Protein AF-A0A9Q0AVL8-F1 (afdb_monomer)

Sequence (317 aa):
MSNMIPDMAYQAVVPYCIWHPDVATEETYRKLYYRYPEMRYHIGRACAVAGYGELYNELDLLPDVSIAEEARDNGKLDIFEHIMSQAVRYAVMNDYQRSVDLQNPRPGAYLNGDTAVRFSLELHRPLTFIGAPPPERNPNLEKWPSHYFNIQEDSNISGCPSPGPCFLKLQGEYIALLHTPLPEDLSPINKDILILTAAWDGNIERYFRLRRPIAAPNGITAVVRGAYHHTPFARWLESCVDELFPRQYENRLIRQAYHAQFIMNDDLSRIDSEIDGEMLPELFWWPHCPHSDTLRELAWRRPDLKHQVILACIAGD

Organism: NCBI:txid1671311

Solvent-accessible surface area (backbone atoms only — not comparable to full-atom values): 18264 Å² total; per-residue (Å²): 97,89,65,72,84,78,89,62,94,45,77,93,65,58,74,68,54,75,34,70,99,38,57,55,51,72,69,45,49,52,54,44,35,76,76,40,60,87,45,39,65,50,48,38,38,35,20,22,59,73,58,40,58,70,62,40,63,72,59,71,67,76,37,32,38,53,38,29,54,27,3,54,75,56,67,23,54,70,57,19,50,58,34,70,70,44,96,63,21,23,47,31,67,36,41,74,76,62,45,71,44,86,86,75,51,42,69,77,43,55,41,68,63,70,54,80,31,71,79,63,66,73,51,18,39,61,64,76,64,92,82,62,74,80,65,76,85,52,79,67,75,77,58,59,77,72,63,78,50,52,53,82,74,63,76,53,69,26,96,63,56,41,82,55,88,69,75,66,70,72,52,79,90,54,55,61,58,76,83,43,84,75,61,76,60,46,68,99,51,73,53,62,62,57,27,35,51,19,24,40,71,25,36,57,71,57,22,67,73,56,54,61,88,61,75,52,90,68,28,62,61,20,37,28,48,4,17,37,73,26,67,71,30,17,57,52,42,72,76,42,39,65,79,66,35,72,50,67,71,63,30,34,54,42,42,13,21,26,48,16,36,32,42,32,68,59,43,58,92,85,62,59,81,82,60,59,71,83,40,50,48,82,65,46,45,61,92,46,52,40,50,73,66,46,45,54,50,44,39,66,61,36,62,88,45,40,67,48,42,52,52,34,54,66,74,63,109

Foldseek 3Di:
DPLDDDDDPDPVSDALAAQPPHAHDLVSLVVVCVVCVVCLVNSLLNCLQVVVLVSNVVNPDALALQSLLQNVVNVSVVSNVVSVVDPKYWHQAQQLVSGGNPPCTHIPAAAQLRYCHNVNLVQADEPPDPPDDPPPPPVCSVPPPQPSGPSVVPSRHDPDHDPHPPPQPFDPVCPVVLPDPADRHDDNDDCLVQLLSCLQCLPCVSNVRRPGLDADVCNLVSNLNSLQPPLVSLVVCVVCVCVSPVDPVSSLSSLQSNQLNCLQVLHCVPPAPVDDPSSHHLENCPPHAHDPVSLVVNCVRCVVCVVSSVVSVVSND

pLDDT: mean 87.35, std 16.42, range [35.47, 98.56]

Secondary structure (DSSP, 8-state):
---------SGGG--S--SSSSPPPHHHHHHHHHH-GGGHHHHHHHHHHHT-HHHHHHT----BHHHHHHHHHTT-HHHHHHHHTSSS-EE-EETTTTEE-SSS-EES----S-S--HHHHS--EE---TTSPPPTT-TTTTTS---S--TTSSTTEESSPPP-----PPPGGGGGGGTSPPPSS--S---HHHHHHHHHTT-HHHHHHH--SSPP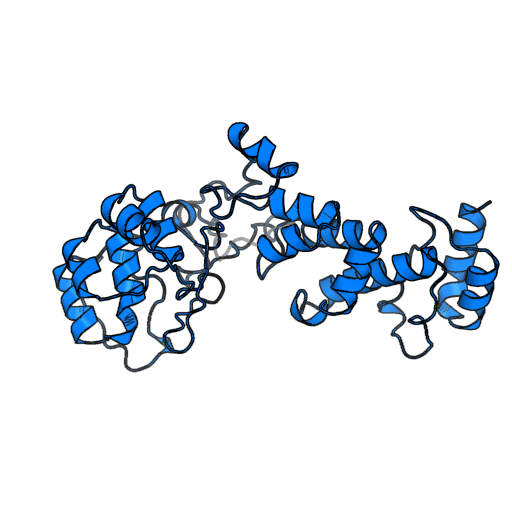TTHHHHHHHHHHH-HHHHHHHHHHHHHH--SHHHHHHHHHHHHHHHHHTT--TT--SSS-GGGS-S--SSSSPPPHHHHHHHHHH-GGGHHHHHHHHHHH-

Structure (mmCIF, N/CA/C/O backbone):
data_AF-A0A9Q0AVL8-F1
#
_entry.id   AF-A0A9Q0AVL8-F1
#
loop_
_atom_site.group_PDB
_atom_site.id
_atom_site.type_symbol
_atom_site.label_atom_id
_atom_site.label_alt_id
_atom_site.label_comp_id
_atom_site.label_asym_id
_atom_site.label_entity_id
_atom_site.label_seq_id
_atom_site.pdbx_PDB_ins_code
_atom_site.Cartn_x
_atom_site.Cartn_y
_atom_site.Cartn_z
_atom_site.occupancy
_atom_site.B_iso_or_equiv
_atom_site.auth_seq_id
_atom_site.auth_comp_id
_atom_site.auth_asym_id
_atom_site.auth_atom_id
_atom_site.pdbx_PDB_model_num
ATOM 1 N N . MET A 1 1 ? -3.640 11.114 29.959 1.00 80.38 1 MET A N 1
ATOM 2 C CA . MET A 1 1 ? -4.774 11.772 29.251 1.00 80.38 1 MET A CA 1
ATOM 3 C C . MET A 1 1 ? -5.655 12.562 30.233 1.00 80.38 1 MET A C 1
ATOM 5 O O . MET A 1 1 ? -5.744 12.159 31.385 1.00 80.38 1 MET A O 1
ATOM 9 N N . SER A 1 2 ? -6.270 13.691 29.836 1.00 85.81 2 SER A N 1
ATOM 10 C CA . SER A 1 2 ? -6.978 14.624 30.752 1.00 85.81 2 SER A CA 1
ATOM 11 C C . SER A 1 2 ? -8.449 14.287 31.047 1.00 85.81 2 SER A C 1
ATOM 13 O O . SER A 1 2 ? -9.060 14.948 31.882 1.00 85.81 2 SER A O 1
ATOM 15 N N . ASN A 1 3 ? -9.027 13.285 30.374 1.00 92.88 3 ASN A N 1
ATOM 16 C CA . ASN A 1 3 ? -10.442 12.889 30.477 1.00 92.88 3 ASN A CA 1
ATOM 17 C C . ASN A 1 3 ? -11.467 13.993 30.136 1.00 92.88 3 ASN A C 1
ATOM 19 O O . ASN A 1 3 ? -12.648 13.861 30.461 1.00 92.88 3 ASN A O 1
ATOM 23 N N . MET A 1 4 ? -11.033 15.052 29.447 1.00 90.88 4 MET A N 1
ATOM 24 C CA . MET A 1 4 ? -11.878 16.155 28.986 1.00 90.88 4 MET A CA 1
ATOM 25 C C . MET A 1 4 ? -12.196 16.002 27.497 1.00 90.88 4 MET A C 1
ATOM 27 O O . MET A 1 4 ? -11.288 15.791 26.697 1.00 90.88 4 MET A O 1
ATOM 31 N N . ILE A 1 5 ? -13.471 16.148 27.125 1.00 91.81 5 ILE A N 1
ATOM 32 C CA . ILE A 1 5 ? -13.922 16.082 25.727 1.00 91.81 5 ILE A CA 1
ATOM 33 C C . ILE A 1 5 ? -14.027 17.511 25.172 1.00 91.81 5 ILE A C 1
ATOM 35 O O . ILE A 1 5 ? -14.900 18.261 25.630 1.00 91.81 5 ILE A O 1
ATOM 39 N N . PRO A 1 6 ? -13.169 17.910 24.214 1.00 91.44 6 PRO A N 1
ATOM 40 C CA . PRO A 1 6 ? -13.255 19.222 23.585 1.00 91.44 6 PRO A CA 1
ATOM 41 C C . PRO A 1 6 ? -14.475 19.333 22.660 1.00 91.44 6 PRO A C 1
ATOM 43 O O . PRO A 1 6 ? -15.132 18.347 22.308 1.00 91.44 6 PRO A O 1
ATOM 46 N N . ASP A 1 7 ? -14.790 20.563 22.264 1.00 91.19 7 ASP A N 1
ATOM 47 C CA . ASP A 1 7 ? -15.760 20.805 21.201 1.00 91.19 7 ASP A CA 1
ATOM 48 C C . ASP A 1 7 ? -15.097 20.622 19.828 1.00 91.19 7 ASP A C 1
ATOM 50 O O . ASP A 1 7 ? -14.080 21.254 19.544 1.00 91.19 7 ASP A O 1
ATOM 54 N N . MET A 1 8 ? -15.652 19.738 18.999 1.00 91.56 8 MET A N 1
ATOM 55 C CA . MET A 1 8 ? -15.113 19.341 17.696 1.00 91.56 8 MET A CA 1
ATOM 56 C C . MET A 1 8 ? -16.129 19.681 16.606 1.00 91.56 8 MET A C 1
ATOM 58 O O . MET A 1 8 ? -16.715 18.812 15.972 1.00 91.56 8 MET A O 1
ATOM 62 N N . ALA A 1 9 ? -16.362 20.980 16.412 1.00 82.62 9 ALA A N 1
ATOM 63 C CA . ALA A 1 9 ? -17.386 21.483 15.494 1.00 82.62 9 ALA A CA 1
ATOM 64 C C . ALA A 1 9 ? -17.113 21.171 14.007 1.00 82.62 9 ALA A C 1
ATOM 66 O O . ALA A 1 9 ? -18.020 21.273 13.182 1.00 82.62 9 ALA A O 1
ATOM 67 N N . TYR A 1 10 ? -15.875 20.813 13.651 1.00 85.12 10 TYR A N 1
ATOM 68 C CA . TYR A 1 10 ? -15.453 20.562 12.274 1.00 85.12 10 TYR A CA 1
ATOM 69 C C . TYR A 1 10 ? -14.663 19.260 12.174 1.00 85.12 10 TYR A C 1
ATOM 71 O O . TYR A 1 10 ? -13.864 18.941 13.048 1.00 85.12 10 TYR A O 1
ATOM 79 N N . GLN A 1 11 ? -14.789 18.558 11.048 1.00 80.31 11 GLN A N 1
ATOM 80 C CA . GLN A 1 11 ? -14.049 17.315 10.809 1.00 80.31 11 GLN A CA 1
ATOM 81 C C . GLN A 1 11 ? -12.523 17.507 10.879 1.00 80.31 11 GLN A C 1
ATOM 83 O O . GLN A 1 11 ? -11.811 16.620 11.329 1.00 80.31 11 GLN A O 1
ATOM 88 N N . ALA A 1 12 ? -12.020 18.686 10.496 1.00 81.38 12 ALA A N 1
ATOM 89 C CA . ALA A 1 12 ? -10.592 19.006 10.528 1.00 81.38 12 ALA A CA 1
ATOM 90 C C . ALA A 1 12 ? -9.982 19.061 11.943 1.00 81.38 12 ALA A C 1
ATOM 92 O O . ALA A 1 12 ? -8.762 19.085 12.063 1.00 81.38 12 ALA A O 1
ATOM 93 N N . VAL A 1 13 ? -10.807 19.121 12.996 1.00 85.38 13 VAL A N 1
ATOM 94 C CA . VAL A 1 13 ? -10.342 19.113 14.394 1.00 85.38 13 VAL A CA 1
ATOM 95 C C . VAL A 1 13 ? -10.591 17.777 15.096 1.00 85.38 13 VAL A C 1
ATOM 97 O O . VAL A 1 13 ? -10.327 17.674 16.291 1.00 85.38 13 VAL A O 1
ATOM 100 N N . VAL A 1 14 ? -11.104 16.768 14.381 1.00 89.94 14 VAL A N 1
ATOM 101 C CA . VAL A 1 14 ? -11.310 15.420 14.919 1.00 89.94 14 VAL A CA 1
ATOM 102 C C . VAL A 1 14 ? -9.985 14.655 14.837 1.00 89.94 14 VAL A C 1
ATOM 104 O O . VAL A 1 14 ? -9.527 14.379 13.728 1.00 89.94 14 VAL A O 1
ATOM 107 N N . PRO A 1 15 ? -9.359 14.314 15.977 1.00 92.56 15 PRO A N 1
ATOM 108 C CA . PRO A 1 15 ? -8.089 13.599 15.982 1.00 92.56 15 PRO A CA 1
ATOM 109 C C . PRO A 1 15 ? -8.263 12.143 15.548 1.00 92.56 15 PRO A C 1
ATOM 111 O O . PRO A 1 15 ? -9.206 11.465 15.969 1.00 92.56 15 PRO A O 1
ATOM 114 N N . TYR A 1 16 ? -7.308 11.635 14.769 1.00 94.62 16 TYR A N 1
ATOM 115 C CA . TYR A 1 16 ? -7.320 10.236 14.331 1.00 94.62 16 TYR A CA 1
ATOM 116 C C . TYR A 1 16 ? -6.784 9.276 15.408 1.00 94.62 16 TYR A C 1
ATOM 118 O O . TYR A 1 16 ? -7.310 8.179 15.603 1.00 94.62 16 TYR A O 1
ATOM 126 N N . CYS A 1 17 ? -5.752 9.678 16.156 1.00 94.38 17 CYS A N 1
ATOM 127 C CA . CYS A 1 17 ? -5.231 8.903 17.284 1.00 94.38 17 CYS A CA 1
ATOM 128 C C . CYS A 1 17 ? -5.635 9.547 18.615 1.00 94.38 17 CYS A C 1
ATOM 130 O O . CYS A 1 17 ? -5.179 10.637 18.949 1.00 94.38 17 CYS A O 1
ATOM 132 N N . ILE A 1 18 ? -6.485 8.860 19.388 1.00 94.94 18 ILE A N 1
ATOM 133 C CA . ILE A 1 18 ? -7.063 9.387 20.642 1.00 94.94 18 ILE A CA 1
ATOM 134 C C . ILE A 1 18 ? -6.613 8.648 21.905 1.00 94.94 18 ILE A C 1
ATOM 136 O O . ILE A 1 18 ? -7.122 8.924 22.985 1.00 94.94 18 ILE A O 1
ATOM 140 N N . TRP A 1 19 ? -5.708 7.681 21.772 1.00 94.12 19 TRP A N 1
ATOM 141 C CA . TRP A 1 19 ? -5.328 6.750 22.842 1.00 94.12 19 TRP A CA 1
ATOM 142 C C . TRP A 1 19 ? -3.832 6.772 23.179 1.00 94.12 19 TRP A C 1
ATOM 144 O O . TRP 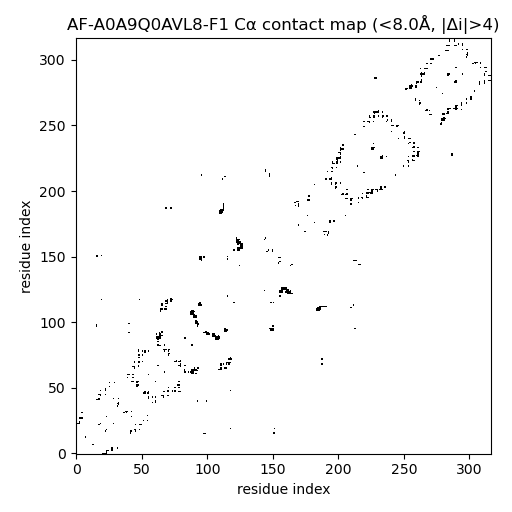A 1 19 ? -3.403 6.085 24.106 1.00 94.12 19 TRP A O 1
ATOM 154 N N . HIS A 1 20 ? -3.041 7.549 22.438 1.00 90.81 20 HIS A N 1
ATOM 155 C CA . HIS A 1 20 ? -1.606 7.732 22.645 1.00 90.81 20 HIS A CA 1
ATOM 156 C C . HIS A 1 20 ? -1.324 9.161 23.153 1.00 90.81 20 HIS A C 1
ATOM 158 O O . HIS A 1 20 ? -1.977 10.098 22.686 1.00 90.81 20 HIS A O 1
ATOM 164 N N . PRO A 1 21 ? -0.369 9.383 24.082 1.00 88.94 21 PRO A N 1
ATOM 165 C CA . PRO A 1 21 ? 0.508 8.396 24.735 1.00 88.94 21 PRO A CA 1
ATOM 166 C C . PRO A 1 21 ? -0.179 7.556 25.823 1.00 88.94 21 PRO A C 1
ATOM 168 O O . PRO A 1 21 ? 0.294 6.469 26.153 1.00 88.94 21 PRO A O 1
ATOM 171 N N . ASP A 1 22 ? -1.318 8.026 26.333 1.00 90.31 22 ASP A N 1
ATOM 172 C CA . ASP A 1 22 ? -2.112 7.351 27.358 1.00 90.31 22 ASP A CA 1
ATOM 173 C C . ASP A 1 22 ? -3.582 7.291 26.952 1.00 90.31 22 ASP A C 1
ATOM 175 O O . ASP A 1 22 ? -4.098 8.216 26.323 1.00 90.31 22 ASP A O 1
ATOM 179 N N . VAL A 1 23 ? -4.281 6.264 27.430 1.00 95.31 23 VAL A N 1
ATOM 180 C CA . VAL A 1 23 ? -5.725 6.094 27.240 1.00 95.31 23 VAL A CA 1
ATOM 181 C C . VAL A 1 23 ? -6.535 6.970 28.207 1.00 95.31 23 VAL A C 1
ATOM 183 O O . VAL A 1 23 ? -6.128 7.203 29.349 1.00 95.31 23 VAL A O 1
ATOM 186 N N . ALA A 1 24 ? -7.696 7.459 27.762 1.00 96.75 24 ALA A N 1
ATOM 187 C CA . ALA A 1 24 ? -8.722 8.018 28.645 1.00 96.75 24 ALA A CA 1
ATOM 188 C C . ALA A 1 24 ? -9.458 6.911 29.415 1.00 96.75 24 ALA A C 1
ATOM 190 O O . ALA A 1 24 ? -9.333 5.730 29.096 1.00 96.75 24 ALA A O 1
ATOM 191 N N . THR A 1 25 ? -10.253 7.294 30.417 1.00 97.44 25 THR A N 1
ATOM 192 C CA . THR A 1 25 ? -11.127 6.348 31.119 1.00 97.44 25 THR A CA 1
ATOM 193 C C . THR A 1 25 ? -12.250 5.846 30.214 1.00 97.44 25 THR A C 1
ATOM 195 O O . THR A 1 25 ? -12.725 6.547 29.318 1.00 97.44 25 THR A O 1
ATOM 198 N N . GLU A 1 26 ? -12.732 4.642 30.508 1.00 97.38 26 GLU A N 1
ATOM 199 C CA . GLU A 1 26 ? -13.854 4.018 29.803 1.00 97.38 26 GLU A CA 1
ATOM 200 C C . GLU A 1 26 ? -15.112 4.908 29.794 1.00 97.38 26 GLU A C 1
ATOM 202 O O . GLU A 1 26 ? -15.756 5.087 28.763 1.00 97.38 26 GLU A O 1
ATOM 207 N N . GLU A 1 27 ? -15.415 5.566 30.916 1.00 97.69 27 GLU A N 1
ATOM 208 C CA . GLU A 1 27 ? -16.531 6.515 31.028 1.00 97.69 27 GLU A CA 1
ATOM 209 C C . GLU A 1 27 ? -16.355 7.751 30.130 1.00 97.69 27 GLU A C 1
ATOM 211 O O . GLU A 1 27 ? -17.321 8.261 29.559 1.00 97.69 27 GLU A O 1
ATOM 216 N N . THR A 1 28 ? -15.124 8.248 29.973 1.00 98.06 28 THR A N 1
ATOM 217 C CA . THR A 1 28 ? -14.849 9.347 29.041 1.00 98.06 28 THR A CA 1
ATOM 218 C C . THR A 1 28 ? -15.099 8.908 27.604 1.00 98.06 28 THR A C 1
ATOM 220 O O . THR A 1 28 ? -15.698 9.665 26.842 1.00 98.06 28 THR A O 1
ATOM 223 N N . TYR A 1 29 ? -14.716 7.689 27.234 1.00 98.12 29 TYR A N 1
ATOM 224 C CA . TYR A 1 29 ? -15.003 7.169 25.903 1.00 98.12 29 TYR A CA 1
ATOM 225 C C . TYR A 1 29 ? -16.498 6.922 25.662 1.00 98.12 29 TYR A C 1
ATOM 227 O O . TYR A 1 29 ? -16.979 7.252 24.579 1.00 98.12 29 TYR A O 1
ATOM 235 N N . ARG A 1 30 ? -17.265 6.464 26.664 1.00 97.88 30 ARG A N 1
ATOM 236 C CA . ARG A 1 30 ? -18.739 6.411 26.573 1.00 97.88 30 ARG A CA 1
ATOM 237 C C . ARG A 1 30 ? -19.331 7.790 26.300 1.00 97.88 30 ARG A C 1
ATOM 239 O O . ARG A 1 30 ? -20.106 7.962 25.364 1.00 97.88 30 ARG A O 1
ATOM 246 N N . LYS A 1 31 ? -18.924 8.808 27.066 1.00 97.56 31 LYS A N 1
ATOM 247 C CA . LYS A 1 31 ? -19.359 10.200 26.840 1.00 97.56 31 LYS A CA 1
ATOM 248 C C . LYS A 1 31 ? -18.960 10.719 25.460 1.00 97.56 31 LYS A C 1
ATOM 250 O O . LYS A 1 31 ? -19.728 11.464 24.853 1.00 97.56 31 LYS A O 1
ATOM 255 N N . LEU A 1 32 ? -17.781 10.332 24.972 1.00 97.12 32 LEU A N 1
ATOM 256 C CA . LEU A 1 32 ? -17.316 10.693 23.637 1.00 97.12 32 LEU A CA 1
ATOM 257 C C . LEU A 1 32 ? -18.209 10.067 22.566 1.00 97.12 32 LEU A C 1
ATOM 259 O O . LEU A 1 32 ? -18.649 10.786 21.677 1.00 97.12 32 LEU A O 1
ATOM 263 N N . TYR A 1 33 ? -18.548 8.783 22.703 1.00 96.88 33 TYR A N 1
ATOM 264 C CA . TYR A 1 33 ? -19.465 8.092 21.797 1.00 96.88 33 TYR A CA 1
ATOM 265 C C . TYR A 1 33 ? -20.848 8.752 21.756 1.00 96.88 33 TYR A C 1
ATOM 267 O O . TYR A 1 33 ? -21.384 8.982 20.678 1.00 96.88 33 TYR A O 1
ATOM 275 N N . TYR A 1 34 ? -21.403 9.134 22.912 1.00 96.00 34 TYR A N 1
ATOM 276 C CA . TYR A 1 34 ? -22.697 9.823 22.965 1.00 96.00 34 TYR A CA 1
ATOM 277 C C . TYR A 1 34 ? -22.690 11.186 22.265 1.00 96.00 34 TYR A C 1
ATOM 279 O O . TYR A 1 34 ? -23.703 11.578 21.688 1.00 96.00 34 TYR A O 1
ATOM 287 N N . ARG A 1 35 ? -21.579 11.929 22.341 1.00 95.69 35 ARG A N 1
ATOM 288 C CA . ARG A 1 35 ? -21.470 13.265 21.737 1.00 95.69 35 ARG A CA 1
ATOM 289 C C . ARG A 1 35 ? -21.092 13.216 20.255 1.00 95.69 35 ARG A C 1
ATOM 291 O O . ARG A 1 35 ? -21.581 14.050 19.501 1.00 95.69 35 ARG A O 1
ATOM 298 N N . TYR A 1 36 ? -20.249 12.261 19.870 1.00 95.88 36 TYR A N 1
ATOM 299 C CA . TYR A 1 36 ? -19.674 12.105 18.530 1.00 95.88 36 TYR A CA 1
ATOM 300 C C . TYR A 1 36 ? -19.713 10.624 18.096 1.00 95.88 36 TYR A C 1
ATOM 302 O O . TYR A 1 36 ? -18.679 9.942 18.105 1.00 95.88 36 TYR A O 1
ATOM 310 N N . PRO A 1 37 ? -20.896 10.077 17.748 1.00 95.12 37 PRO A N 1
ATOM 311 C CA . PRO A 1 37 ? -21.056 8.657 17.410 1.00 95.12 37 PRO A CA 1
ATOM 312 C C . PRO A 1 37 ? -20.186 8.190 16.233 1.00 95.12 37 PRO A C 1
ATOM 314 O O . PRO A 1 37 ? -19.786 7.027 16.161 1.00 95.12 37 PRO A O 1
ATOM 317 N N . GLU A 1 38 ? -19.846 9.094 15.316 1.00 94.06 38 GLU A N 1
ATOM 318 C CA . GLU A 1 38 ? -18.952 8.854 14.183 1.00 94.06 38 GLU A CA 1
ATOM 319 C C . GLU A 1 38 ? -17.530 8.451 14.606 1.00 94.06 38 GLU A C 1
ATOM 321 O O . GLU A 1 38 ? -16.829 7.763 13.862 1.00 94.06 38 GLU A O 1
ATOM 326 N N . MET A 1 39 ? -17.111 8.795 15.829 1.00 96.38 39 MET A N 1
ATOM 327 C CA . MET A 1 39 ? -15.796 8.437 16.364 1.00 96.38 39 MET A CA 1
ATOM 328 C C . MET A 1 39 ? -15.718 7.003 16.907 1.00 96.38 39 MET A C 1
ATOM 330 O O . MET A 1 39 ? -14.667 6.602 17.406 1.00 96.38 39 MET A O 1
ATOM 334 N N . ARG A 1 40 ? -16.778 6.194 16.789 1.00 97.50 40 ARG A N 1
ATOM 335 C CA . ARG A 1 40 ? -16.851 4.842 17.372 1.00 97.50 40 ARG A CA 1
ATOM 336 C C . ARG A 1 40 ? -15.680 3.912 17.036 1.00 97.50 40 ARG A C 1
ATOM 338 O O . ARG A 1 40 ? -15.263 3.160 17.905 1.00 97.50 40 ARG A O 1
ATOM 345 N N . TYR A 1 41 ? -15.078 4.000 15.846 1.00 98.31 41 TYR A N 1
ATOM 346 C CA . TYR A 1 41 ? -13.884 3.203 15.508 1.00 98.31 41 TYR A CA 1
ATOM 347 C C . TYR A 1 41 ? -12.607 3.711 16.191 1.00 98.31 41 TYR A C 1
ATOM 349 O O . TYR A 1 41 ? -11.781 2.911 16.622 1.00 98.31 41 TYR A O 1
ATOM 357 N N . HIS A 1 42 ? -12.472 5.027 16.372 1.00 97.81 42 HIS A N 1
ATOM 358 C CA . HIS A 1 42 ? -11.375 5.628 17.137 1.00 97.81 42 HIS A CA 1
ATOM 359 C C . HIS A 1 42 ? -11.440 5.163 18.597 1.00 97.81 42 HIS A C 1
ATOM 361 O O . HIS A 1 42 ? -10.431 4.772 19.185 1.00 97.81 42 HIS A O 1
ATOM 367 N N . ILE A 1 43 ? -12.656 5.140 19.155 1.00 98.38 43 ILE A N 1
ATOM 368 C CA . ILE A 1 43 ? -12.931 4.621 20.496 1.00 98.38 43 ILE A CA 1
ATOM 369 C C . ILE A 1 43 ? -12.695 3.109 20.553 1.00 98.38 43 ILE A C 1
ATOM 371 O O . ILE A 1 43 ? -12.049 2.635 21.482 1.00 98.38 43 ILE A O 1
ATOM 375 N N . GLY A 1 44 ? -13.150 2.349 19.556 1.00 98.44 44 GLY A N 1
ATOM 376 C CA . GLY A 1 44 ? -12.929 0.905 19.477 1.00 98.44 44 GLY A CA 1
ATOM 377 C C . GLY A 1 44 ? -11.446 0.544 19.478 1.00 98.44 44 GLY A C 1
ATOM 378 O O . GLY A 1 44 ? -11.021 -0.335 20.225 1.00 98.44 44 GLY A O 1
ATOM 379 N N . ARG A 1 45 ? -10.629 1.289 18.729 1.00 98.25 45 ARG A N 1
ATOM 380 C CA . ARG A 1 45 ? -9.173 1.132 18.756 1.00 98.25 45 ARG A CA 1
ATOM 381 C C . ARG A 1 45 ? -8.568 1.520 20.106 1.00 98.25 45 ARG A C 1
ATOM 383 O O . ARG A 1 45 ? -7.687 0.828 20.598 1.00 98.25 45 ARG A O 1
ATOM 390 N N . ALA A 1 46 ? -9.081 2.561 20.761 1.00 98.19 46 ALA A N 1
ATOM 391 C CA . ALA A 1 46 ? -8.681 2.879 22.130 1.00 98.19 46 ALA A CA 1
ATOM 392 C C . ALA A 1 46 ? -9.039 1.759 23.127 1.00 98.19 46 ALA A C 1
ATOM 394 O O . ALA A 1 46 ? -8.261 1.478 24.039 1.00 98.19 46 ALA A O 1
ATOM 395 N N . CYS A 1 47 ? -10.176 1.081 22.935 1.00 98.50 47 CYS A N 1
ATOM 396 C CA . CYS A 1 47 ? -10.565 -0.087 23.726 1.00 98.50 47 CYS A CA 1
ATOM 397 C C . CYS A 1 47 ? -9.602 -1.258 23.504 1.00 98.50 47 CYS A C 1
ATOM 399 O O . CYS A 1 47 ? -9.225 -1.904 24.478 1.00 98.50 47 CYS A O 1
ATOM 401 N N . ALA A 1 48 ? -9.142 -1.482 22.268 1.00 98.31 48 ALA A N 1
ATOM 402 C CA . ALA A 1 48 ? -8.119 -2.481 21.945 1.00 98.31 48 ALA A CA 1
ATOM 403 C C . ALA A 1 48 ? -6.767 -2.213 22.629 1.00 98.31 48 ALA A C 1
ATOM 405 O O . ALA A 1 48 ? -6.041 -3.151 22.942 1.00 98.31 48 ALA A O 1
ATOM 406 N N . VAL A 1 49 ? -6.447 -0.952 22.925 1.00 97.56 49 VAL A N 1
ATOM 407 C CA . VAL A 1 49 ? -5.256 -0.582 23.705 1.00 97.56 49 VAL A CA 1
ATOM 408 C C . VAL A 1 49 ? -5.502 -0.747 25.210 1.00 97.56 49 VAL A C 1
ATOM 410 O O . VAL A 1 49 ? -4.683 -1.322 25.931 1.00 97.56 49 VAL A O 1
ATOM 413 N N . ALA A 1 50 ? -6.636 -0.248 25.708 1.00 97.06 50 ALA A N 1
ATOM 414 C CA . ALA A 1 50 ? -6.948 -0.208 27.137 1.00 97.06 50 ALA A CA 1
ATOM 415 C C . ALA A 1 50 ? -7.416 -1.558 27.715 1.00 97.06 50 ALA A C 1
ATOM 417 O O . ALA A 1 50 ? -7.231 -1.815 28.905 1.00 97.06 50 ALA A O 1
ATOM 418 N N . GLY A 1 51 ? -7.989 -2.435 26.887 1.00 97.19 51 GLY A N 1
ATOM 419 C CA . GLY A 1 51 ? -8.700 -3.643 27.317 1.00 97.19 51 GLY A CA 1
ATOM 420 C C . GLY A 1 51 ? -10.134 -3.375 27.787 1.00 97.19 51 GLY A C 1
ATOM 421 O O . GLY A 1 51 ? -10.615 -4.056 28.687 1.00 97.19 51 GLY A O 1
ATOM 422 N N . TYR A 1 52 ? -10.812 -2.371 27.224 1.00 98.00 52 TYR A N 1
ATOM 423 C CA . TYR A 1 52 ? -12.207 -2.051 27.558 1.00 98.00 52 TYR A CA 1
ATOM 424 C C . TYR A 1 52 ? -13.185 -2.906 26.740 1.00 98.00 52 TYR A C 1
ATOM 426 O O . TYR A 1 52 ? -13.889 -2.398 25.871 1.00 98.00 52 TYR A O 1
ATOM 434 N N . GLY A 1 53 ? -13.196 -4.219 26.993 1.00 97.12 53 GLY A N 1
ATOM 435 C CA . GLY A 1 53 ? -13.989 -5.189 26.227 1.00 97.12 53 GLY A CA 1
ATOM 436 C C . GLY A 1 53 ? -15.505 -4.957 26.289 1.00 97.12 53 GLY A C 1
ATOM 437 O O . GLY A 1 53 ? -16.180 -5.080 25.270 1.00 97.12 53 GLY A O 1
ATOM 438 N N . GLU A 1 54 ? -16.050 -4.562 27.446 1.00 97.44 54 GLU A N 1
ATOM 439 C CA . GLU A 1 54 ? -17.484 -4.247 27.584 1.00 97.44 54 GLU A CA 1
ATOM 440 C C . GLU A 1 54 ? -17.881 -3.064 26.696 1.00 97.44 54 GLU A C 1
ATOM 442 O O . GLU A 1 54 ? -18.768 -3.197 25.854 1.00 97.44 54 GLU A O 1
ATOM 447 N N . LEU A 1 55 ? -17.151 -1.949 26.802 1.00 98.06 55 LEU A N 1
ATOM 448 C CA . LEU A 1 55 ? -17.352 -0.791 25.935 1.00 98.06 55 LEU A CA 1
ATOM 449 C C . LEU A 1 55 ? -17.153 -1.139 24.456 1.00 98.06 55 LEU A C 1
ATOM 451 O O . LEU A 1 55 ? -17.932 -0.693 23.622 1.00 98.06 55 LEU A O 1
ATOM 455 N N . TYR A 1 56 ? -16.143 -1.940 24.112 1.00 98.44 56 TYR A N 1
ATOM 456 C CA . TYR A 1 56 ? -15.927 -2.368 22.730 1.00 98.44 56 TYR A CA 1
ATOM 457 C C . TYR A 1 56 ? -17.174 -3.050 22.144 1.00 98.44 56 TYR A C 1
ATOM 459 O O . TYR A 1 56 ? -17.595 -2.713 21.038 1.00 98.44 56 TYR A O 1
ATOM 467 N N . ASN A 1 57 ? -17.802 -3.944 22.913 1.00 97.00 57 ASN A N 1
ATOM 468 C CA . ASN A 1 57 ? -19.028 -4.630 22.506 1.00 97.00 57 ASN A CA 1
ATOM 469 C C . ASN A 1 57 ? -20.231 -3.673 22.388 1.00 97.00 57 ASN A C 1
ATOM 471 O O . ASN A 1 57 ? -21.069 -3.858 21.510 1.00 97.00 57 ASN A O 1
ATOM 475 N N . GLU A 1 58 ? -20.316 -2.635 23.229 1.00 97.25 58 GLU A N 1
ATOM 476 C CA . GLU A 1 58 ? -21.378 -1.613 23.163 1.00 97.25 58 GLU A CA 1
ATOM 477 C C . GLU A 1 58 ? -21.338 -0.776 21.868 1.00 97.25 58 GLU A C 1
ATOM 479 O O . GLU A 1 58 ? -22.369 -0.251 21.444 1.00 97.25 58 GLU A O 1
ATOM 484 N N . LEU A 1 59 ? -20.167 -0.630 21.236 1.00 97.69 59 LEU A N 1
ATOM 485 C CA . LEU A 1 59 ? -19.981 0.223 20.051 1.00 97.69 59 LEU A CA 1
ATOM 486 C C . LEU A 1 59 ? -20.539 -0.380 18.752 1.00 97.69 59 LEU A C 1
ATOM 488 O O . LEU A 1 59 ? -20.643 0.349 17.759 1.00 97.69 59 LEU A O 1
ATOM 492 N N . ASP A 1 60 ? -20.865 -1.680 18.755 1.00 95.88 60 ASP A N 1
ATOM 493 C CA . ASP A 1 60 ? -21.416 -2.424 17.612 1.00 95.88 60 ASP A CA 1
ATOM 494 C C . ASP A 1 60 ? -20.635 -2.149 16.309 1.00 95.88 60 ASP A C 1
ATOM 496 O O . ASP A 1 60 ? -21.138 -1.608 15.315 1.00 95.88 60 ASP A O 1
ATOM 500 N N . LEU A 1 61 ? -19.326 -2.413 16.367 1.00 98.19 61 LEU A N 1
ATOM 501 C CA . LEU A 1 61 ? -18.406 -2.191 15.256 1.00 98.19 61 LEU A CA 1
ATOM 502 C C . LEU A 1 61 ? -18.401 -3.386 14.307 1.00 98.19 61 LEU A C 1
ATOM 504 O O . LEU A 1 61 ? -18.531 -4.537 14.721 1.00 98.19 61 LEU A O 1
ATOM 508 N N . LEU A 1 62 ? -18.140 -3.120 13.026 1.00 98.19 62 LEU A N 1
ATOM 509 C CA . LEU A 1 62 ? -17.708 -4.190 12.137 1.00 98.19 62 LEU A CA 1
ATOM 510 C C . LEU A 1 62 ? -16.334 -4.701 12.608 1.00 98.19 62 LEU A C 1
ATOM 512 O O . LEU A 1 62 ? -15.530 -3.903 13.101 1.00 98.19 62 LEU A O 1
ATOM 516 N N . PRO A 1 63 ? -16.039 -6.002 12.432 1.00 98.12 63 PRO A N 1
ATOM 517 C CA . PRO A 1 63 ? -14.768 -6.607 12.832 1.00 98.12 63 PRO A CA 1
ATOM 518 C C . PRO A 1 63 ? -13.600 -6.062 11.998 1.00 98.12 63 PRO A C 1
ATOM 520 O O . PRO A 1 63 ? -13.238 -6.615 10.958 1.00 98.12 63 PRO A O 1
ATOM 523 N N . ASP A 1 64 ? -13.043 -4.939 12.447 1.00 98.56 64 ASP A N 1
ATOM 524 C CA . ASP A 1 64 ? -11.990 -4.193 11.766 1.00 98.56 64 ASP A CA 1
ATOM 525 C C . ASP A 1 64 ? -10.597 -4.780 12.037 1.00 98.56 64 ASP A C 1
ATOM 527 O O . ASP A 1 64 ? -10.202 -5.011 13.185 1.00 98.56 64 ASP A O 1
ATOM 531 N N . VAL A 1 65 ? -9.833 -5.009 10.966 1.00 97.81 65 VAL A N 1
ATOM 532 C CA . VAL A 1 65 ? -8.506 -5.632 11.058 1.00 97.81 65 VAL A CA 1
ATOM 533 C C . VAL A 1 65 ? -7.470 -4.747 11.746 1.00 97.81 65 VAL A C 1
ATOM 535 O O . VAL A 1 65 ? -6.587 -5.287 12.405 1.00 97.81 65 VAL A O 1
ATOM 538 N N . SER A 1 66 ? -7.572 -3.418 11.665 1.00 97.31 66 SER A N 1
ATOM 539 C CA . SER A 1 66 ? -6.638 -2.523 12.355 1.00 97.31 66 SER A CA 1
ATOM 540 C C . SER A 1 66 ? -6.860 -2.533 13.862 1.00 97.31 66 SER A C 1
ATOM 542 O O . SER A 1 66 ? -5.894 -2.552 14.624 1.00 97.31 66 SER A O 1
ATOM 544 N N . ILE A 1 67 ? -8.113 -2.620 14.314 1.00 98.44 67 ILE A N 1
ATOM 545 C CA . ILE A 1 67 ? -8.417 -2.835 15.735 1.00 98.44 67 ILE A CA 1
ATOM 546 C C . ILE A 1 67 ? -7.880 -4.195 16.205 1.00 98.44 67 ILE A C 1
ATOM 548 O O . ILE A 1 67 ? -7.312 -4.276 17.293 1.00 98.44 67 ILE A O 1
ATOM 552 N N . ALA A 1 68 ? -7.994 -5.252 15.393 1.00 98.31 68 ALA A N 1
ATOM 553 C CA . ALA A 1 68 ? -7.408 -6.552 15.728 1.00 98.31 68 ALA A CA 1
ATOM 554 C C . ALA A 1 68 ? -5.875 -6.495 15.826 1.00 98.31 68 ALA A C 1
ATOM 556 O O . ALA A 1 68 ? -5.300 -7.028 16.777 1.00 98.31 68 ALA A O 1
ATOM 557 N N . GLU A 1 69 ? -5.196 -5.841 14.878 1.00 97.25 69 GLU A N 1
ATOM 558 C CA . GLU A 1 69 ? -3.740 -5.669 14.938 1.00 97.25 69 GLU A CA 1
ATOM 559 C C . GLU A 1 69 ? -3.314 -4.918 16.208 1.00 97.25 69 GLU A C 1
ATOM 561 O O . GLU A 1 69 ? -2.379 -5.360 16.876 1.00 97.25 69 GLU A O 1
ATOM 566 N N . GLU A 1 70 ? -4.037 -3.858 16.579 1.00 97.38 70 GLU A N 1
ATOM 567 C CA . GLU A 1 70 ? -3.809 -3.085 17.807 1.00 97.38 70 GLU A CA 1
ATOM 568 C C . GLU A 1 70 ? -4.052 -3.914 19.080 1.00 97.38 70 GLU A C 1
ATOM 570 O O . GLU A 1 70 ? -3.238 -3.900 20.004 1.00 97.38 70 GLU A O 1
ATOM 575 N N . ALA A 1 71 ? -5.149 -4.677 19.128 1.00 98.00 71 ALA A N 1
ATOM 576 C CA . ALA A 1 71 ? -5.496 -5.523 20.270 1.00 98.00 71 ALA A CA 1
ATOM 577 C C . ALA A 1 71 ? -4.425 -6.594 20.513 1.00 98.00 71 ALA A C 1
ATOM 579 O O . ALA A 1 71 ? -3.997 -6.813 21.648 1.00 98.00 71 ALA A O 1
ATOM 580 N N . ARG A 1 72 ? -3.941 -7.221 19.434 1.00 96.62 72 ARG A N 1
ATOM 581 C CA . ARG A 1 72 ? -2.846 -8.197 19.477 1.00 96.62 72 ARG A CA 1
ATOM 582 C C . ARG A 1 72 ? -1.550 -7.578 20.003 1.00 96.62 72 ARG A C 1
ATOM 584 O O . ARG A 1 72 ? -0.905 -8.199 20.842 1.00 96.62 72 ARG A O 1
ATOM 591 N N . ASP A 1 73 ? -1.191 -6.377 19.545 1.00 94.50 73 ASP A N 1
ATOM 592 C CA . ASP A 1 73 ? 0.013 -5.654 19.996 1.00 94.50 73 ASP A CA 1
ATOM 593 C C . ASP A 1 73 ? -0.023 -5.361 21.505 1.00 94.50 73 ASP A C 1
ATOM 595 O O . ASP A 1 73 ? 0.965 -5.544 22.211 1.00 94.50 73 ASP A O 1
ATOM 599 N N . ASN A 1 74 ? -1.199 -5.005 22.029 1.00 95.00 74 ASN A N 1
ATOM 600 C CA . ASN A 1 74 ? -1.399 -4.675 23.444 1.00 95.00 74 ASN A CA 1
ATOM 601 C C . ASN A 1 74 ? -1.773 -5.889 24.325 1.00 95.00 74 ASN A C 1
ATOM 603 O O . ASN A 1 74 ? -2.118 -5.722 25.501 1.00 95.00 74 ASN A O 1
ATOM 607 N N . GLY A 1 75 ? -1.740 -7.112 23.779 1.00 95.81 75 GLY A N 1
ATOM 608 C CA . GLY A 1 75 ? -2.076 -8.346 24.501 1.00 95.81 75 GLY A CA 1
ATOM 609 C C . GLY A 1 75 ? -3.545 -8.455 24.935 1.00 95.81 75 GLY A C 1
ATOM 610 O O . GLY A 1 75 ? -3.852 -9.179 25.883 1.00 95.81 75 GLY A O 1
ATOM 611 N N . LYS A 1 76 ? -4.459 -7.731 24.281 1.00 97.25 76 LYS A N 1
ATOM 612 C CA . LYS A 1 76 ? -5.909 -7.753 24.542 1.00 97.25 76 LYS A CA 1
ATOM 613 C C . LYS A 1 76 ? -6.576 -8.824 23.685 1.00 97.25 76 LYS A C 1
ATOM 615 O O . LYS A 1 76 ? -7.198 -8.553 22.658 1.00 97.25 76 LYS A O 1
ATOM 620 N N . LEU A 1 77 ? -6.334 -10.075 24.078 1.00 96.44 77 LEU A N 1
ATOM 621 C CA . LEU A 1 77 ? -6.703 -11.250 23.287 1.00 96.44 77 LEU A CA 1
ATOM 622 C C . LEU A 1 77 ? -8.215 -11.445 23.166 1.00 96.44 77 LEU A C 1
ATOM 624 O O . LEU A 1 77 ? -8.663 -11.971 22.161 1.00 96.44 77 LEU A O 1
ATOM 628 N N . ASP A 1 78 ? -8.996 -10.973 24.131 1.00 97.00 78 ASP A N 1
ATOM 629 C CA . ASP A 1 78 ? -10.458 -11.003 24.102 1.00 97.00 78 ASP A CA 1
ATOM 630 C C . ASP A 1 78 ? -11.030 -10.248 22.891 1.00 97.00 78 ASP A C 1
ATOM 632 O O . ASP A 1 78 ? -11.806 -10.811 22.117 1.00 97.00 78 ASP A O 1
ATOM 636 N N . ILE A 1 79 ? -10.594 -9.003 22.675 1.00 98.25 79 ILE A N 1
ATOM 637 C CA . ILE A 1 79 ? -11.010 -8.190 21.522 1.00 98.25 79 ILE A CA 1
ATOM 638 C C . ILE A 1 79 ? -10.435 -8.775 20.227 1.00 98.25 79 ILE A C 1
ATOM 640 O O . ILE A 1 79 ? -11.138 -8.875 19.219 1.00 98.25 79 ILE A O 1
ATOM 644 N N . PHE A 1 80 ? -9.169 -9.199 20.247 1.00 98.25 80 PHE A N 1
ATOM 645 C CA . PHE A 1 80 ? -8.526 -9.809 19.084 1.00 98.25 80 PHE A CA 1
ATOM 646 C C . PHE A 1 80 ? -9.263 -11.072 18.616 1.00 98.25 80 PHE A C 1
ATOM 648 O O . PHE A 1 80 ? -9.658 -11.158 17.456 1.00 98.25 80 PHE A O 1
ATOM 655 N N . GLU A 1 81 ? -9.489 -12.040 19.503 1.00 97.88 81 GLU A N 1
ATOM 656 C CA . GLU A 1 81 ? -10.169 -13.300 19.193 1.00 97.88 81 GLU A CA 1
ATOM 657 C C . GLU A 1 81 ? -11.626 -13.067 18.788 1.00 97.88 81 GLU A C 1
ATOM 659 O O . GLU A 1 81 ? -12.113 -13.710 17.854 1.00 97.88 81 GLU A O 1
ATOM 664 N N . HIS A 1 82 ? -12.307 -12.099 19.413 1.00 97.81 82 HIS A N 1
ATOM 665 C CA . HIS A 1 82 ? -13.654 -11.708 19.011 1.00 97.81 82 HIS A CA 1
ATOM 666 C C . HIS A 1 82 ? -13.705 -11.279 17.538 1.00 97.81 82 HIS A C 1
ATOM 668 O O . HIS A 1 82 ? -14.531 -11.801 16.786 1.00 97.81 82 HIS A O 1
ATOM 674 N N . ILE A 1 83 ? -12.794 -10.401 17.103 1.00 98.31 83 ILE A N 1
ATOM 675 C CA . ILE A 1 83 ? -12.705 -9.941 15.707 1.00 98.31 83 ILE A CA 1
ATOM 676 C C . ILE A 1 83 ? -12.282 -11.085 14.776 1.00 98.31 83 ILE A C 1
ATOM 678 O O . ILE A 1 83 ? -12.869 -11.277 13.711 1.00 98.31 83 ILE A O 1
ATOM 682 N N . MET A 1 84 ? -11.269 -11.859 15.169 1.00 97.88 84 MET A N 1
ATOM 683 C CA . MET A 1 84 ? -10.681 -12.913 14.336 1.00 97.88 84 MET A CA 1
ATOM 684 C C . MET A 1 84 ? -11.595 -14.129 14.153 1.00 97.88 84 MET A C 1
ATOM 686 O O . MET A 1 84 ? -11.458 -14.841 13.161 1.00 97.88 84 MET A O 1
ATOM 690 N N . SER A 1 85 ? -12.536 -14.360 15.071 1.00 97.38 85 SER A N 1
ATOM 691 C CA . SER A 1 85 ? -13.543 -15.423 14.956 1.00 97.38 85 SER A CA 1
ATOM 692 C C . SER A 1 85 ? -14.678 -15.101 13.976 1.00 97.38 85 SER A C 1
ATOM 694 O O . SER A 1 85 ? -15.450 -15.995 13.620 1.00 97.38 85 SER A O 1
ATOM 696 N N . GLN A 1 86 ? -14.789 -13.849 13.515 1.00 97.75 86 GLN A N 1
ATOM 697 C CA . GLN A 1 86 ? -15.830 -13.452 12.572 1.00 97.75 86 GLN A CA 1
ATOM 698 C C . GLN A 1 86 ? -15.562 -14.012 11.173 1.00 97.75 86 GLN A C 1
ATOM 700 O O . GLN A 1 86 ? -14.443 -13.975 10.664 1.00 97.75 86 GLN A O 1
ATOM 705 N N . ALA A 1 87 ? -16.627 -14.470 10.511 1.00 96.12 87 ALA A N 1
ATOM 706 C CA . ALA A 1 87 ? -16.541 -15.035 9.163 1.00 96.12 87 ALA A CA 1
ATOM 707 C C . ALA A 1 87 ? -16.083 -14.012 8.109 1.00 96.12 87 ALA A C 1
ATOM 709 O O . ALA A 1 87 ? -15.432 -14.374 7.132 1.00 96.12 87 ALA A O 1
ATOM 710 N N . VAL A 1 88 ? -16.431 -12.736 8.298 1.00 97.62 88 VAL A N 1
ATOM 711 C CA . VAL A 1 88 ? -16.035 -11.632 7.419 1.00 97.62 88 VAL A CA 1
ATOM 712 C C . VAL A 1 88 ? -15.436 -10.530 8.274 1.00 97.62 88 VAL A C 1
ATOM 714 O O . VAL A 1 88 ? -16.071 -10.083 9.224 1.00 97.62 88 VAL A O 1
ATOM 717 N N . ARG A 1 89 ? -14.235 -10.083 7.905 1.00 98.12 89 ARG A N 1
ATOM 718 C CA . ARG A 1 89 ? -13.503 -8.975 8.528 1.00 98.12 89 ARG A CA 1
ATOM 719 C C . ARG A 1 89 ? -13.391 -7.801 7.565 1.00 98.12 89 ARG A C 1
ATOM 721 O O . ARG 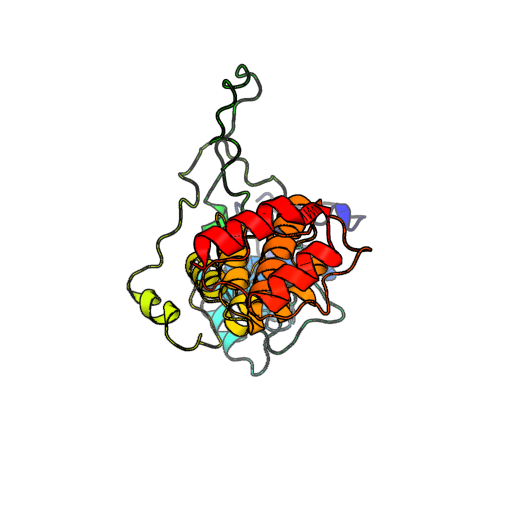A 1 89 ? -13.451 -7.991 6.346 1.00 98.12 89 ARG A O 1
ATOM 728 N N . TYR A 1 90 ? -13.245 -6.598 8.104 1.00 98.44 90 TYR A N 1
ATOM 729 C CA . TYR A 1 90 ? -13.326 -5.353 7.344 1.00 98.44 90 TYR A CA 1
ATOM 730 C C . TYR A 1 90 ? -12.062 -4.508 7.490 1.00 98.44 90 TYR A C 1
ATOM 732 O O . TYR A 1 90 ? -11.378 -4.560 8.508 1.00 98.44 90 TYR A O 1
ATOM 740 N N . ALA A 1 91 ? -11.764 -3.717 6.461 1.00 96.81 91 ALA A N 1
ATOM 741 C CA . ALA A 1 91 ? -10.826 -2.602 6.540 1.00 96.81 91 ALA A CA 1
ATOM 742 C C . ALA A 1 91 ? -11.638 -1.303 6.546 1.00 96.81 91 ALA A C 1
ATOM 744 O O . ALA A 1 91 ? -11.982 -0.777 5.486 1.00 96.81 91 ALA A O 1
ATOM 745 N N . VAL A 1 92 ? -12.009 -0.854 7.744 1.00 97.88 92 VAL A N 1
ATOM 746 C CA . VAL A 1 92 ? -12.761 0.382 7.992 1.00 97.88 92 VAL A CA 1
ATOM 747 C C . VAL A 1 92 ? -11.794 1.526 8.282 1.00 97.88 92 VAL A C 1
ATOM 749 O O . VAL A 1 92 ? -11.966 2.628 7.761 1.00 97.88 92 VAL A O 1
ATOM 752 N N . MET A 1 93 ? -10.770 1.266 9.097 1.00 97.31 93 MET A N 1
ATOM 753 C CA . MET A 1 93 ? -9.709 2.226 9.403 1.00 97.31 93 MET A CA 1
ATOM 754 C C . MET A 1 93 ? -8.578 2.164 8.363 1.00 97.31 93 MET A C 1
ATOM 756 O O . MET A 1 93 ? -8.242 1.098 7.848 1.00 97.31 93 MET A O 1
ATOM 760 N N . ASN A 1 94 ? -7.973 3.315 8.054 1.00 94.94 94 ASN A N 1
ATOM 761 C CA . ASN A 1 94 ? -6.804 3.414 7.179 1.00 94.94 94 ASN A CA 1
ATOM 762 C C . ASN A 1 94 ? -5.763 4.380 7.758 1.00 94.94 94 ASN A C 1
ATOM 764 O O . ASN A 1 94 ? -5.868 5.600 7.614 1.00 94.94 94 ASN A O 1
ATOM 768 N N . ASP A 1 95 ? -4.711 3.819 8.349 1.00 94.06 95 ASP A N 1
ATOM 769 C CA . ASP A 1 95 ? -3.654 4.576 9.030 1.00 94.06 95 ASP A CA 1
ATOM 770 C C . ASP A 1 95 ? -2.751 5.369 8.085 1.00 94.06 95 ASP A C 1
ATOM 772 O O . ASP A 1 95 ? -2.161 6.370 8.495 1.00 94.06 95 ASP A O 1
ATOM 776 N N . TYR A 1 96 ? -2.660 4.971 6.813 1.00 89.44 96 TYR A N 1
ATOM 777 C CA . TYR A 1 96 ? -1.915 5.741 5.816 1.00 89.44 96 TYR A CA 1
ATOM 778 C C . TYR A 1 96 ? -2.597 7.068 5.491 1.00 89.44 96 TYR A C 1
ATOM 780 O O . TYR A 1 96 ? -1.926 8.064 5.229 1.00 89.44 96 TYR A O 1
ATOM 788 N N . GLN A 1 97 ? -3.931 7.071 5.482 1.00 90.38 97 GLN A N 1
ATOM 789 C CA . GLN A 1 97 ? -4.745 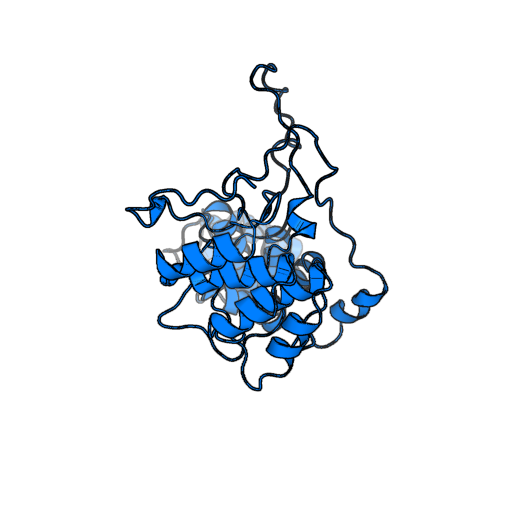8.231 5.113 1.00 90.38 97 GLN A CA 1
ATOM 790 C C . GLN A 1 97 ? -5.350 8.948 6.323 1.00 90.38 97 GLN A C 1
ATOM 792 O O . GLN A 1 97 ? -5.833 10.067 6.169 1.00 90.38 97 GLN A O 1
ATOM 797 N N . ARG A 1 98 ? -5.279 8.341 7.517 1.00 92.69 98 ARG A N 1
ATOM 798 C CA . ARG A 1 98 ? -5.950 8.801 8.743 1.00 92.69 98 ARG A CA 1
ATOM 799 C C . ARG A 1 98 ? -7.453 8.958 8.525 1.00 92.69 98 ARG A C 1
ATOM 801 O O . ARG A 1 98 ? -8.036 10.004 8.799 1.00 92.69 98 ARG A O 1
ATOM 808 N N . SER A 1 99 ? -8.069 7.921 7.967 1.00 93.81 99 SER A N 1
ATOM 809 C CA . SER A 1 99 ? -9.482 7.935 7.596 1.00 93.81 99 SER A CA 1
ATOM 810 C C . SER A 1 99 ? -10.232 6.728 8.146 1.00 93.81 99 SER A C 1
ATOM 812 O O . SER A 1 99 ? -9.657 5.657 8.331 1.00 93.81 99 SER A O 1
ATOM 814 N N . VAL A 1 100 ? -11.537 6.906 8.353 1.00 96.19 100 VAL A N 1
ATOM 815 C CA . VAL A 1 100 ? -12.487 5.849 8.717 1.00 96.19 100 VAL A CA 1
ATOM 816 C C . VAL A 1 100 ? -13.614 5.855 7.686 1.00 96.19 100 VAL A C 1
ATOM 818 O O . VAL A 1 100 ? -14.332 6.850 7.575 1.00 96.19 100 VAL A O 1
ATOM 821 N N . ASP A 1 101 ? -13.770 4.771 6.924 1.00 96.06 101 ASP A N 1
ATOM 822 C CA . ASP A 1 101 ? -14.828 4.648 5.912 1.00 96.06 101 ASP A CA 1
ATOM 823 C C . ASP A 1 101 ? -16.058 3.930 6.477 1.00 96.06 101 ASP A C 1
ATOM 825 O O . ASP A 1 101 ? -16.156 2.704 6.485 1.00 96.06 101 ASP A O 1
ATOM 829 N N . LEU A 1 102 ? -17.021 4.719 6.953 1.00 94.62 102 LEU A N 1
ATOM 830 C CA . LEU A 1 102 ? -18.284 4.208 7.489 1.00 94.62 102 LEU A CA 1
ATOM 831 C C . LEU A 1 102 ? -19.319 3.869 6.407 1.00 94.62 102 LEU A C 1
ATOM 833 O O . LEU A 1 102 ? -20.327 3.244 6.730 1.00 94.62 102 LEU A O 1
ATOM 837 N N . GLN A 1 103 ? -19.120 4.317 5.164 1.00 94.81 103 GLN A N 1
ATOM 838 C CA . GLN A 1 103 ? -20.124 4.196 4.104 1.00 94.81 103 GLN A CA 1
ATOM 839 C C . GLN A 1 103 ? -19.891 2.953 3.253 1.00 94.81 103 GLN A C 1
ATOM 841 O O . GLN A 1 103 ? -20.842 2.232 2.962 1.00 94.81 103 GLN A O 1
ATOM 846 N N . ASN A 1 104 ? -18.638 2.695 2.873 1.00 94.88 104 ASN A N 1
ATOM 847 C CA . ASN A 1 104 ? -18.271 1.583 1.999 1.00 94.88 104 ASN A CA 1
ATOM 848 C C . ASN A 1 104 ? -17.078 0.790 2.565 1.00 94.88 104 ASN A C 1
ATOM 850 O O . ASN A 1 104 ? -16.059 0.639 1.886 1.00 94.88 104 ASN A O 1
ATOM 854 N N . PRO A 1 105 ? -17.187 0.250 3.797 1.00 95.25 105 PRO A N 1
ATOM 855 C CA . PRO A 1 105 ? -16.097 -0.503 4.405 1.00 95.25 105 PRO A CA 1
ATOM 856 C C . PRO A 1 105 ? -15.758 -1.732 3.556 1.00 95.25 105 PRO A C 1
ATOM 858 O O . PRO A 1 105 ? -16.643 -2.491 3.155 1.00 95.25 105 PRO A O 1
ATOM 861 N N . ARG A 1 106 ? -14.468 -1.960 3.294 1.00 95.44 106 ARG A N 1
ATOM 862 C CA . ARG A 1 106 ? -14.020 -3.066 2.435 1.00 95.44 106 ARG A CA 1
ATOM 863 C C . ARG A 1 106 ? -14.112 -4.406 3.185 1.00 95.44 106 ARG A C 1
ATOM 865 O O . ARG A 1 106 ? -13.360 -4.571 4.149 1.00 95.44 106 ARG A O 1
ATOM 872 N N . PRO A 1 107 ? -14.957 -5.366 2.757 1.00 97.06 107 PRO A N 1
ATOM 873 C CA . PRO A 1 107 ? -15.026 -6.696 3.364 1.00 97.06 107 PRO A CA 1
ATOM 874 C C . PRO A 1 107 ? -13.867 -7.591 2.900 1.00 97.06 107 PRO A C 1
ATOM 876 O O . PRO A 1 107 ? -13.178 -7.281 1.927 1.00 97.06 107 PRO A O 1
ATOM 879 N N . GLY A 1 108 ? -13.679 -8.731 3.570 1.00 96.00 108 GLY A N 1
ATOM 880 C CA . GLY A 1 108 ? -12.646 -9.712 3.213 1.00 96.00 108 GLY A CA 1
ATOM 881 C C . GLY A 1 108 ? -11.228 -9.217 3.505 1.00 96.00 108 GLY A C 1
ATOM 882 O O . GLY A 1 108 ? -10.289 -9.561 2.792 1.00 96.00 108 GLY A O 1
ATOM 883 N N . ALA A 1 109 ? -11.081 -8.355 4.512 1.00 96.31 109 ALA A N 1
ATOM 884 C CA . ALA A 1 109 ? -9.783 -7.866 4.942 1.00 96.31 109 ALA A CA 1
ATOM 885 C C . ALA A 1 109 ? -9.070 -8.900 5.824 1.00 96.31 109 ALA A C 1
ATOM 887 O O . ALA A 1 109 ? -9.697 -9.593 6.624 1.00 96.31 109 ALA A O 1
ATOM 888 N N . TYR A 1 110 ? -7.747 -8.938 5.712 1.00 96.44 110 TYR A N 1
ATOM 889 C CA . TYR A 1 110 ? -6.873 -9.790 6.511 1.00 96.44 110 TYR A CA 1
ATOM 890 C C . TYR A 1 110 ? -5.831 -8.946 7.241 1.00 96.44 110 TYR A C 1
ATOM 892 O O . TYR A 1 110 ? -5.560 -7.808 6.841 1.00 96.44 110 TYR A O 1
ATOM 900 N N . LEU A 1 111 ? -5.218 -9.508 8.283 1.00 96.31 111 LEU A N 1
ATOM 901 C CA . LEU A 1 111 ? -4.069 -8.886 8.940 1.00 96.31 111 LEU A CA 1
ATOM 902 C C . LEU A 1 111 ? -2.931 -8.762 7.916 1.00 96.31 111 LEU A C 1
ATOM 904 O O . LEU A 1 111 ? -2.565 -9.741 7.263 1.00 96.31 111 LEU A O 1
ATOM 908 N N . ASN A 1 112 ? -2.378 -7.566 7.738 1.00 94.31 112 ASN A N 1
ATOM 909 C CA . ASN A 1 112 ? -1.410 -7.303 6.666 1.00 94.31 112 ASN A CA 1
ATOM 910 C C . ASN A 1 112 ? -0.259 -6.385 7.100 1.00 94.31 112 ASN A C 1
ATOM 912 O O . ASN A 1 112 ? 0.582 -6.039 6.271 1.00 94.31 112 ASN A O 1
ATOM 916 N N . GLY A 1 113 ? -0.188 -5.988 8.373 1.00 90.50 113 GLY A N 1
ATOM 917 C CA . GLY A 1 113 ? 0.814 -5.046 8.873 1.00 90.50 113 GLY A CA 1
ATOM 918 C C . GLY A 1 113 ? 0.644 -3.640 8.292 1.00 90.50 113 GLY A C 1
ATOM 919 O O . GLY A 1 113 ? 1.640 -2.976 7.992 1.00 90.50 113 GLY A O 1
ATOM 920 N N . ASP A 1 114 ? -0.609 -3.226 8.074 1.00 91.44 114 ASP A N 1
ATOM 921 C CA . ASP A 1 114 ? -1.000 -1.901 7.563 1.00 91.44 114 ASP A CA 1
ATOM 922 C C . ASP A 1 114 ? -1.473 -0.954 8.681 1.00 91.44 114 ASP A C 1
ATOM 924 O O . ASP A 1 114 ? -1.958 0.141 8.403 1.00 91.44 114 ASP A O 1
ATOM 928 N N . THR A 1 115 ? -1.274 -1.349 9.940 1.00 92.38 115 THR A N 1
ATOM 929 C CA . THR A 1 115 ? -1.677 -0.591 11.128 1.00 92.38 115 THR A CA 1
ATOM 930 C C . THR A 1 115 ? -0.463 -0.073 11.896 1.00 92.38 115 THR A C 1
ATOM 932 O O . THR A 1 115 ? 0.491 -0.807 12.167 1.00 92.38 115 THR A O 1
ATOM 935 N N . ALA A 1 116 ? -0.506 1.199 12.284 1.00 90.56 116 ALA A N 1
ATOM 936 C CA . ALA A 1 116 ? 0.432 1.829 13.204 1.00 90.56 116 ALA A CA 1
ATOM 937 C C . ALA A 1 116 ? 0.082 1.474 14.655 1.00 90.56 116 ALA A C 1
ATOM 939 O O . ALA A 1 116 ? -0.513 2.274 15.373 1.00 90.56 116 ALA A O 1
ATOM 940 N N . VAL A 1 117 ? 0.414 0.258 15.077 1.00 90.94 117 VAL A N 1
ATOM 941 C CA . VAL A 1 117 ? 0.148 -0.208 16.449 1.00 90.94 117 VAL A CA 1
ATOM 942 C C . VAL A 1 117 ? 0.954 0.572 17.492 1.00 90.94 117 VAL A C 1
ATOM 944 O O . VAL A 1 117 ? 1.985 1.160 17.152 1.00 90.94 117 VAL A O 1
ATOM 947 N N . ARG A 1 118 ? 0.520 0.570 18.757 1.00 88.44 118 ARG A N 1
ATOM 948 C CA . ARG A 1 118 ? 1.140 1.309 19.869 1.00 88.44 118 ARG A CA 1
ATOM 949 C C . ARG A 1 118 ? 2.652 1.152 19.925 1.00 88.44 118 ARG A C 1
ATOM 951 O O . ARG A 1 118 ? 3.344 2.167 19.966 1.00 88.44 118 ARG A O 1
ATOM 958 N N . PHE A 1 119 ? 3.166 -0.075 19.843 1.00 83.50 119 PHE A N 1
ATOM 959 C CA . PHE A 1 119 ? 4.609 -0.324 19.860 1.00 83.50 119 PHE A CA 1
ATOM 960 C C . PHE A 1 119 ? 5.359 0.440 18.753 1.00 83.50 119 PHE A C 1
ATOM 962 O O . PHE A 1 119 ? 6.482 0.903 18.944 1.00 83.50 119 PHE A O 1
ATOM 969 N N . SER A 1 120 ? 4.736 0.625 17.586 1.00 80.38 120 SER A N 1
ATOM 970 C CA . SER A 1 120 ? 5.344 1.356 16.469 1.00 80.38 120 SER A CA 1
ATOM 971 C C . SER A 1 120 ? 5.418 2.874 16.683 1.00 80.38 120 SER A C 1
ATOM 973 O O . SER A 1 120 ? 6.238 3.522 16.029 1.00 80.38 120 SER A O 1
ATOM 975 N N . LEU A 1 121 ? 4.599 3.428 17.587 1.00 80.38 121 LEU A N 1
ATOM 976 C CA . LEU A 1 121 ? 4.551 4.859 17.919 1.00 80.38 121 LEU A CA 1
ATOM 977 C C . LEU A 1 121 ? 5.612 5.274 18.943 1.00 80.38 121 LEU A C 1
ATOM 979 O O . LEU A 1 121 ? 6.005 6.434 18.986 1.00 80.38 121 LEU A O 1
ATOM 983 N N . GLU A 1 122 ? 6.113 4.327 19.737 1.00 73.44 122 GLU A N 1
ATOM 984 C CA . GLU A 1 122 ? 7.198 4.565 20.701 1.00 73.44 122 GLU A CA 1
ATOM 985 C C . GLU A 1 122 ? 8.560 4.791 20.012 1.00 73.44 122 GLU A C 1
ATOM 987 O O . GLU A 1 122 ? 9.529 5.233 20.632 1.00 73.44 122 GLU A O 1
ATOM 992 N N . LEU A 1 123 ? 8.648 4.509 18.708 1.00 66.50 123 LEU A N 1
ATOM 993 C CA . LEU A 1 123 ? 9.816 4.787 17.878 1.00 66.50 123 LEU A CA 1
ATOM 994 C C . LEU A 1 123 ? 9.754 6.237 17.385 1.00 66.50 123 LEU A C 1
ATOM 996 O O . LEU A 1 123 ? 9.001 6.535 16.471 1.00 66.50 123 LEU A O 1
ATOM 1000 N N . HIS A 1 124 ? 10.571 7.131 17.933 1.00 58.69 124 HIS A N 1
ATOM 1001 C CA . HIS A 1 124 ? 10.567 8.564 17.640 1.00 58.69 124 HIS A CA 1
ATOM 1002 C C . HIS A 1 124 ? 11.753 9.086 16.820 1.00 58.69 124 HIS A C 1
ATOM 1004 O O . HIS A 1 124 ? 12.876 8.574 16.899 1.00 58.69 124 HIS A O 1
ATOM 1010 N N . ARG A 1 125 ? 11.519 10.206 16.114 1.00 51.06 125 ARG A N 1
ATOM 1011 C CA . ARG A 1 125 ? 12.548 11.008 15.436 1.00 51.06 125 ARG A CA 1
ATOM 1012 C C . ARG A 1 125 ? 13.312 11.906 16.428 1.00 51.06 125 ARG A C 1
ATOM 1014 O O . ARG A 1 125 ? 12.676 12.551 17.261 1.00 51.06 125 ARG A O 1
ATOM 1021 N N . PRO A 1 126 ? 14.648 12.048 16.299 1.00 47.88 126 PRO A N 1
ATOM 1022 C CA . PRO A 1 126 ? 15.413 13.066 17.000 1.00 47.88 126 PRO A CA 1
ATOM 1023 C C . PRO A 1 126 ? 14.875 14.462 16.692 1.00 47.88 126 PRO A C 1
ATOM 1025 O O . PRO A 1 126 ? 14.780 14.837 15.520 1.00 47.88 126 PRO A O 1
ATOM 1028 N N . LEU A 1 127 ? 14.620 15.267 17.727 1.00 45.12 127 LEU A N 1
ATOM 1029 C CA . LEU A 1 127 ? 14.537 16.719 17.579 1.00 45.12 127 LEU A CA 1
ATOM 1030 C C . LEU A 1 127 ? 15.863 17.245 17.012 1.00 45.12 127 LEU A C 1
ATOM 1032 O O . LEU A 1 127 ? 16.870 17.339 17.716 1.00 45.12 127 LEU A O 1
ATOM 1036 N N . THR A 1 128 ? 15.878 17.648 15.745 1.00 45.06 128 THR A N 1
ATOM 1037 C CA . THR A 1 128 ? 16.892 18.592 15.275 1.00 45.06 128 THR A CA 1
ATOM 1038 C C . THR A 1 128 ? 16.570 19.944 15.899 1.00 45.06 128 THR A C 1
ATOM 1040 O O . THR A 1 128 ? 15.564 20.557 15.545 1.00 45.06 128 THR A O 1
ATOM 1043 N N . PHE A 1 129 ? 17.387 20.379 16.861 1.00 37.44 129 PHE A N 1
ATOM 1044 C CA . PHE A 1 129 ? 17.254 21.673 17.530 1.00 37.44 129 PHE A CA 1
ATOM 1045 C C . PHE A 1 129 ? 17.050 22.804 16.510 1.00 37.44 129 PHE A C 1
ATOM 1047 O O . PHE A 1 129 ? 17.921 23.074 15.680 1.00 37.44 129 PHE A O 1
ATOM 1054 N N . ILE A 1 130 ? 15.908 23.489 16.605 1.00 37.44 130 ILE A N 1
ATOM 1055 C CA . ILE A 1 130 ? 15.671 24.774 15.944 1.00 37.44 130 ILE A CA 1
ATOM 1056 C C . ILE A 1 130 ? 16.734 25.743 16.482 1.00 37.44 130 ILE A C 1
ATOM 1058 O O . ILE A 1 130 ? 16.695 26.114 17.653 1.00 37.44 130 ILE A O 1
ATOM 1062 N N . GLY A 1 131 ? 17.717 26.095 15.648 1.00 37.84 131 GLY A N 1
ATOM 1063 C CA . GLY A 1 131 ? 18.808 27.015 15.995 1.00 37.84 131 GLY A CA 1
ATOM 1064 C C . GLY A 1 131 ? 20.228 26.463 15.829 1.00 37.84 131 GLY A C 1
ATOM 1065 O O . GLY A 1 131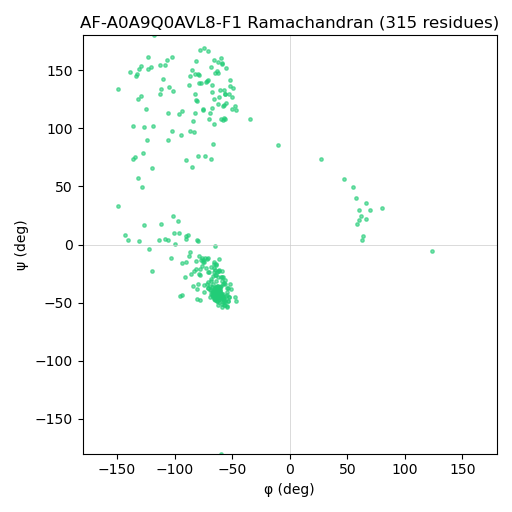 ? 21.179 27.231 15.957 1.00 37.84 131 GLY A O 1
ATOM 1066 N N . ALA A 1 132 ? 20.408 25.178 15.506 1.00 38.59 132 ALA A N 1
ATOM 1067 C CA . ALA A 1 132 ? 21.712 24.712 15.037 1.00 38.59 132 ALA A CA 1
ATOM 1068 C C . ALA A 1 132 ? 22.005 25.334 13.654 1.00 38.59 132 ALA A C 1
ATOM 1070 O O . ALA A 1 132 ? 21.087 25.386 12.825 1.00 38.59 132 ALA A O 1
ATOM 1071 N N . PRO A 1 133 ? 23.239 25.810 13.375 1.00 35.75 133 PRO A N 1
ATOM 1072 C CA . PRO A 1 133 ? 23.612 26.182 12.012 1.00 35.75 133 PRO A CA 1
ATOM 1073 C C . PRO A 1 133 ? 23.275 24.997 11.102 1.00 35.75 133 PRO A C 1
ATOM 1075 O O . PRO A 1 133 ? 23.434 23.858 11.559 1.00 35.75 133 PRO A O 1
ATOM 1078 N N . PRO A 1 134 ? 22.765 25.229 9.874 1.00 35.47 134 PRO A N 1
ATOM 1079 C CA . PRO A 1 134 ? 22.414 24.135 8.981 1.00 35.47 134 PRO A CA 1
ATOM 1080 C C . PRO A 1 134 ? 23.625 23.206 8.944 1.00 35.47 134 PRO A C 1
ATOM 1082 O O . PRO A 1 134 ? 24.706 23.680 8.578 1.00 35.47 134 PRO A O 1
ATOM 1085 N N . PRO A 1 135 ? 23.506 21.947 9.414 1.00 39.84 135 PRO A N 1
ATOM 1086 C CA . PRO A 1 135 ? 24.621 21.029 9.313 1.00 39.84 135 PRO A CA 1
ATOM 1087 C C . PRO A 1 135 ? 24.952 21.019 7.832 1.00 39.84 135 PRO A C 1
ATOM 1089 O O . PRO A 1 135 ? 24.036 20.802 7.033 1.00 39.84 135 PRO A O 1
ATOM 1092 N N . GLU A 1 136 ? 26.194 21.375 7.481 1.00 43.97 136 GLU A N 1
ATOM 1093 C CA . GLU A 1 136 ? 26.712 21.289 6.115 1.00 43.97 136 GLU A CA 1
ATOM 1094 C C . GLU A 1 136 ? 26.078 20.070 5.477 1.00 43.97 136 GLU A C 1
ATOM 1096 O O . GLU A 1 136 ? 26.339 18.979 5.981 1.00 43.97 136 GLU A O 1
ATOM 1101 N N . ARG A 1 137 ? 25.146 20.304 4.529 1.00 37.25 137 ARG A N 1
ATOM 1102 C CA . ARG A 1 137 ? 24.205 19.328 3.954 1.00 37.25 137 ARG A CA 1
ATOM 1103 C C . ARG A 1 137 ? 24.573 17.920 4.390 1.00 37.25 137 ARG A C 1
ATOM 1105 O O . ARG A 1 137 ? 25.361 17.279 3.707 1.00 37.25 137 ARG A O 1
ATOM 1112 N N . ASN A 1 138 ? 24.105 17.478 5.555 1.00 36.84 138 ASN A N 1
ATOM 1113 C CA . ASN A 1 138 ? 24.390 16.124 5.995 1.00 36.84 138 ASN A CA 1
ATOM 1114 C C . ASN A 1 138 ? 23.281 15.285 5.358 1.00 36.84 138 ASN A C 1
ATOM 1116 O O . ASN A 1 138 ? 22.169 15.269 5.893 1.00 36.84 138 ASN A O 1
ATOM 1120 N N . PRO A 1 139 ? 23.524 14.629 4.204 1.00 38.91 139 PRO A N 1
ATOM 1121 C CA . PRO A 1 139 ? 22.479 13.966 3.417 1.00 38.91 139 PRO A CA 1
ATOM 1122 C C . PRO A 1 139 ? 21.837 12.785 4.162 1.00 38.91 139 PRO A C 1
ATOM 1124 O O . PRO A 1 139 ? 20.938 12.129 3.644 1.00 38.91 139 PRO A O 1
ATOM 1127 N N . ASN A 1 140 ? 22.306 12.485 5.377 1.00 37.41 140 ASN A N 1
ATOM 1128 C CA . ASN A 1 140 ? 21.792 11.430 6.236 1.00 37.41 140 ASN A CA 1
ATOM 1129 C C . ASN A 1 140 ? 20.725 11.922 7.233 1.00 37.41 140 ASN A C 1
ATOM 1131 O O . ASN A 1 140 ? 19.983 11.099 7.759 1.00 37.41 140 ASN A O 1
ATOM 1135 N N . LEU A 1 141 ? 20.593 13.235 7.471 1.00 38.34 141 LEU A N 1
ATOM 1136 C CA . LEU A 1 141 ? 19.523 13.804 8.314 1.00 38.34 141 LEU A CA 1
ATOM 1137 C C . LEU A 1 141 ? 18.189 13.972 7.561 1.00 38.34 141 LEU A C 1
ATOM 1139 O O . LEU A 1 141 ? 17.126 13.961 8.184 1.00 38.34 141 LEU A O 1
ATOM 1143 N N . GLU A 1 142 ? 18.234 14.021 6.226 1.00 36.88 142 GLU A N 1
ATOM 1144 C CA . GLU A 1 142 ? 17.060 13.889 5.345 1.00 36.88 142 GLU A CA 1
ATOM 1145 C C . GLU A 1 142 ? 16.554 12.436 5.244 1.00 36.88 142 GLU A C 1
ATOM 1147 O O . GLU A 1 142 ? 15.428 12.201 4.817 1.00 36.88 142 GLU A O 1
ATOM 1152 N N . LYS A 1 143 ? 17.361 11.453 5.672 1.00 39.78 143 LYS A N 1
ATOM 1153 C CA . LYS A 1 143 ? 17.095 10.008 5.548 1.00 39.78 143 LYS A CA 1
ATOM 1154 C C . LYS A 1 143 ? 16.589 9.350 6.827 1.00 39.78 143 LYS A C 1
ATOM 1156 O O . LYS A 1 143 ? 16.746 8.144 6.995 1.00 39.78 143 LYS A O 1
ATOM 1161 N N . TRP A 1 144 ? 15.968 10.094 7.735 1.00 39.62 144 TRP A N 1
ATOM 1162 C CA . TRP A 1 144 ? 15.020 9.411 8.608 1.00 39.62 144 TRP A CA 1
ATOM 1163 C C . TRP A 1 144 ? 13.871 8.975 7.710 1.00 39.62 144 TRP A C 1
ATOM 1165 O O . TRP A 1 144 ? 13.271 9.858 7.093 1.00 39.62 144 TRP A O 1
ATOM 1175 N N . PRO A 1 145 ? 13.586 7.665 7.558 1.00 46.31 145 PRO A N 1
ATOM 1176 C CA . PRO A 1 145 ? 12.384 7.261 6.860 1.00 46.31 145 PRO A CA 1
ATOM 1177 C C . PRO A 1 145 ? 11.262 7.939 7.627 1.00 46.31 145 PRO A C 1
ATOM 1179 O O . PRO A 1 145 ? 11.032 7.616 8.792 1.00 46.31 145 PRO A O 1
ATOM 1182 N N . SER A 1 146 ? 10.637 8.950 7.021 1.00 51.09 146 SER A N 1
ATOM 1183 C CA . SER A 1 146 ? 9.350 9.424 7.499 1.00 51.09 146 SER A CA 1
ATOM 1184 C C . SER A 1 146 ? 8.543 8.155 7.708 1.00 51.09 146 SER A C 1
ATOM 1186 O O . SER A 1 146 ? 8.373 7.397 6.748 1.00 51.09 146 SER A O 1
ATOM 1188 N N . HIS A 1 147 ? 8.156 7.861 8.951 1.00 56.25 147 HIS A N 1
ATOM 1189 C CA . HIS A 1 147 ? 7.286 6.725 9.201 1.00 56.25 147 HIS A CA 1
ATOM 1190 C C . HIS A 1 147 ? 6.119 6.881 8.226 1.00 56.25 147 HIS A C 1
ATOM 1192 O O . HIS A 1 147 ? 5.541 7.961 8.096 1.00 56.25 147 HIS A O 1
ATOM 1198 N N . TYR A 1 148 ? 5.845 5.834 7.452 1.00 69.81 148 TYR A N 1
ATOM 1199 C CA . TYR A 1 148 ? 4.768 5.847 6.459 1.00 69.81 148 TYR A CA 1
ATOM 1200 C C . TYR A 1 148 ? 3.395 6.068 7.117 1.00 69.81 148 TYR A C 1
ATOM 1202 O O . TYR A 1 148 ? 2.428 6.369 6.426 1.00 69.81 148 TYR A O 1
ATOM 1210 N N . PHE A 1 149 ? 3.332 5.962 8.446 1.00 77.81 149 PHE A N 1
ATOM 1211 C CA . PHE A 1 149 ? 2.228 6.384 9.288 1.00 77.81 149 PHE A CA 1
ATOM 1212 C C . PHE A 1 149 ? 2.568 7.679 10.036 1.00 77.81 149 PHE A C 1
ATOM 1214 O O . PHE A 1 149 ? 3.637 7.793 10.632 1.00 77.81 149 PHE A O 1
ATOM 1221 N N . ASN A 1 150 ? 1.622 8.619 10.070 1.00 82.25 150 ASN A N 1
ATOM 1222 C CA . ASN A 1 150 ? 1.674 9.816 10.918 1.00 82.25 150 ASN A CA 1
ATOM 1223 C C . ASN A 1 150 ? 0.374 9.953 11.726 1.00 82.25 150 ASN A C 1
ATOM 1225 O O . ASN A 1 150 ? -0.277 10.999 11.713 1.00 82.25 150 ASN A O 1
ATOM 1229 N N . ILE A 1 151 ? -0.052 8.870 12.384 1.00 88.06 151 ILE A N 1
ATOM 1230 C CA . ILE A 1 151 ? -1.343 8.844 13.085 1.00 88.06 151 ILE A CA 1
ATOM 1231 C C . ILE A 1 151 ? -1.380 9.756 14.322 1.00 88.06 151 ILE A C 1
ATOM 1233 O O . ILE A 1 151 ? -2.464 10.137 14.739 1.00 88.06 151 ILE A O 1
ATOM 1237 N N . GLN A 1 152 ? -0.218 10.145 14.864 1.00 86.38 152 GLN A N 1
ATOM 1238 C CA . GLN A 1 152 ? -0.087 11.140 15.940 1.00 86.38 152 GLN A CA 1
ATOM 1239 C C . GLN A 1 152 ? -0.236 12.590 15.455 1.00 86.38 152 GLN A C 1
ATOM 1241 O O . GLN A 1 152 ? -0.370 13.495 16.269 1.00 86.38 152 GLN A O 1
ATOM 1246 N N . GLU A 1 153 ? -0.195 12.819 14.137 1.00 84.81 153 GLU A N 1
ATOM 1247 C CA . GLU A 1 153 ? -0.368 14.136 13.508 1.00 84.81 153 GLU A CA 1
ATOM 1248 C C . GLU A 1 153 ? 0.721 15.173 13.853 1.00 84.81 153 GLU A C 1
ATOM 1250 O O . GLU A 1 153 ? 0.654 16.319 13.415 1.00 84.81 153 GLU A O 1
ATOM 1255 N N . ASP A 1 154 ? 1.777 14.752 14.548 1.00 77.12 154 ASP A N 1
ATOM 1256 C CA . ASP A 1 154 ? 2.908 15.561 15.014 1.00 77.12 154 ASP A CA 1
ATOM 1257 C C . ASP A 1 154 ? 4.210 15.284 14.237 1.00 77.12 154 ASP A C 1
ATOM 1259 O O . ASP A 1 154 ? 5.261 15.839 14.552 1.00 77.12 154 ASP A O 1
ATOM 1263 N N . SER A 1 155 ? 4.153 14.446 13.194 1.00 69.56 155 SER A N 1
ATOM 1264 C CA . SER A 1 155 ? 5.315 13.966 12.424 1.00 69.56 155 SER A CA 1
ATOM 1265 C C . SER A 1 155 ? 6.322 13.153 13.246 1.00 69.56 155 SER A C 1
ATOM 1267 O O . SER A 1 155 ? 7.496 13.062 12.872 1.00 69.56 155 SER A O 1
ATOM 1269 N N . ASN A 1 156 ? 5.857 12.542 14.339 1.00 63.72 156 ASN A N 1
ATOM 1270 C CA . ASN A 1 156 ? 6.622 11.673 15.224 1.00 63.72 156 ASN A CA 1
ATOM 1271 C C . ASN A 1 156 ? 7.872 12.361 15.815 1.00 63.72 156 ASN A C 1
ATOM 1273 O O . ASN A 1 156 ? 8.974 11.803 15.874 1.00 63.72 156 ASN A O 1
ATOM 1277 N N . ILE A 1 157 ? 7.705 13.632 16.185 1.00 64.94 157 ILE A N 1
ATOM 1278 C CA . ILE A 1 157 ? 8.748 14.481 16.763 1.00 64.94 157 ILE A CA 1
ATOM 1279 C C . ILE A 1 157 ? 8.867 14.180 18.264 1.00 64.94 157 ILE A C 1
ATOM 1281 O O . ILE A 1 157 ? 7.894 14.338 18.995 1.00 64.94 157 ILE A O 1
ATOM 1285 N N . SER A 1 158 ? 10.063 13.822 18.756 1.00 57.56 158 SER A N 1
ATOM 1286 C CA . SER A 1 158 ? 10.291 13.621 20.197 1.00 57.56 158 SER A CA 1
ATOM 1287 C C . SER A 1 158 ? 11.554 14.287 20.730 1.00 57.56 158 SER A C 1
ATOM 1289 O O . SER A 1 158 ? 12.604 14.320 20.082 1.00 57.56 158 SER A O 1
ATOM 1291 N N . GLY A 1 159 ? 11.448 14.767 21.975 1.00 53.44 159 GLY A N 1
ATOM 1292 C CA . GLY A 1 159 ? 12.555 15.288 22.782 1.00 53.44 159 GLY A CA 1
ATOM 1293 C C . GLY A 1 159 ? 13.645 14.270 23.096 1.00 53.44 159 GLY A C 1
ATOM 1294 O O . GLY A 1 159 ? 14.788 14.655 23.337 1.00 53.44 159 GLY A O 1
ATOM 1295 N N . CYS A 1 160 ? 13.303 12.984 23.041 1.00 53.31 160 CYS A N 1
ATOM 1296 C CA . CYS A 1 160 ? 14.207 11.874 23.284 1.00 53.31 160 CYS A CA 1
ATOM 1297 C C . CYS A 1 160 ? 14.290 11.028 22.005 1.00 53.31 160 CYS A C 1
ATOM 1299 O O . CYS A 1 160 ? 13.368 10.260 21.729 1.00 53.31 160 CYS A O 1
ATOM 1301 N N . PRO A 1 161 ? 15.364 11.155 21.207 1.00 52.19 161 PRO A N 1
ATOM 1302 C CA . PRO A 1 161 ? 15.554 10.309 20.040 1.00 52.19 161 PRO A CA 1
ATOM 1303 C C . PRO A 1 161 ? 15.678 8.847 20.471 1.00 52.19 161 PRO A C 1
ATOM 1305 O O . PRO A 1 161 ? 16.607 8.494 21.198 1.00 52.19 161 PRO A O 1
ATOM 1308 N N . SER A 1 162 ? 14.800 7.978 19.987 1.00 52.03 162 SER A N 1
ATOM 1309 C CA . SER A 1 162 ? 15.103 6.547 19.911 1.00 52.03 162 SER A CA 1
ATOM 1310 C C . SER A 1 162 ? 15.941 6.279 18.657 1.00 52.03 162 SER A C 1
ATOM 1312 O O . SER A 1 162 ? 15.883 7.066 17.712 1.00 52.03 162 SER A O 1
ATOM 1314 N N . PRO A 1 163 ? 16.716 5.186 18.574 1.00 47.88 163 PRO A N 1
ATOM 1315 C CA . PRO A 1 163 ? 17.178 4.696 17.282 1.00 47.88 163 PRO A CA 1
ATOM 1316 C C . PRO A 1 163 ? 15.926 4.445 16.436 1.00 47.88 163 PRO A C 1
ATOM 1318 O O . PRO A 1 163 ? 15.049 3.696 16.860 1.00 47.88 163 PRO A O 1
ATOM 1321 N N . GLY A 1 164 ? 15.794 5.120 15.294 1.00 43.97 164 GLY A N 1
ATOM 1322 C CA . GLY A 1 164 ? 14.635 4.947 14.417 1.00 43.97 164 GLY A CA 1
ATOM 1323 C C . GLY A 1 164 ? 14.511 3.504 13.934 1.00 43.97 164 GLY A C 1
ATOM 1324 O O . GLY A 1 164 ? 15.375 2.679 14.246 1.00 43.97 164 GLY A O 1
ATOM 1325 N N . PRO A 1 165 ? 13.498 3.174 13.116 1.00 46.62 165 PRO A N 1
ATOM 1326 C CA . PRO A 1 165 ? 13.410 1.876 12.461 1.00 46.62 165 PRO A CA 1
ATOM 1327 C C . PRO A 1 165 ? 14.534 1.758 11.419 1.00 46.62 165 PRO A C 1
ATOM 1329 O O . PRO A 1 165 ? 14.338 1.866 10.212 1.00 46.62 165 PRO A O 1
ATOM 1332 N N . CYS A 1 166 ? 15.764 1.574 11.885 1.00 41.06 166 CYS A N 1
ATOM 1333 C CA . CYS A 1 166 ? 16.893 1.159 11.084 1.00 41.06 166 CYS A CA 1
ATOM 1334 C C . CYS A 1 166 ? 16.571 -0.253 10.619 1.00 41.06 166 CYS A C 1
ATOM 1336 O O . CYS A 1 166 ? 16.651 -1.167 11.435 1.00 41.06 166 CYS A O 1
ATOM 1338 N N . PHE A 1 167 ? 16.173 -0.391 9.347 1.00 48.09 167 PHE A N 1
ATOM 1339 C CA . PHE A 1 167 ? 16.005 -1.652 8.615 1.00 48.09 167 PHE A CA 1
ATOM 1340 C C . PHE A 1 167 ? 15.685 -2.816 9.548 1.00 48.09 167 PHE A C 1
ATOM 1342 O O . PHE A 1 167 ? 16.578 -3.611 9.857 1.00 48.09 167 PHE A O 1
ATOM 1349 N N . LEU A 1 168 ? 14.456 -2.861 10.077 1.00 55.72 168 LEU A N 1
ATOM 1350 C CA . LEU A 1 168 ? 14.080 -3.928 10.996 1.00 55.72 168 LEU A CA 1
ATOM 1351 C C . LEU A 1 168 ? 14.329 -5.253 10.277 1.00 55.72 168 LEU A C 1
ATOM 1353 O O . LEU A 1 168 ? 13.668 -5.586 9.293 1.00 55.72 168 LEU A O 1
ATOM 1357 N N . LYS A 1 169 ? 15.378 -5.955 10.721 1.00 66.69 169 LYS A N 1
ATOM 1358 C CA . LYS A 1 169 ? 15.770 -7.244 10.169 1.00 66.69 169 LYS A CA 1
ATOM 1359 C C . LYS A 1 169 ? 14.557 -8.149 10.281 1.00 66.69 169 LYS A C 1
ATOM 1361 O O . LYS A 1 169 ? 13.972 -8.263 11.358 1.00 66.69 169 LYS A O 1
ATOM 1366 N N . LEU A 1 170 ? 14.204 -8.793 9.175 1.00 76.31 170 LEU A N 1
ATOM 1367 C CA . LEU A 1 170 ? 13.204 -9.843 9.199 1.00 76.31 170 LEU A CA 1
ATOM 1368 C C . LEU A 1 170 ? 13.713 -10.903 10.176 1.00 76.31 170 LEU A C 1
ATOM 1370 O O . LEU A 1 170 ? 14.823 -11.415 10.009 1.00 76.31 170 LEU A O 1
ATOM 1374 N N . GLN A 1 171 ? 12.953 -11.153 11.240 1.00 78.75 171 GLN A N 1
ATOM 1375 C CA . GLN A 1 171 ? 13.376 -12.105 12.261 1.00 78.75 171 GLN A CA 1
ATOM 1376 C C . GLN A 1 171 ? 13.475 -13.500 11.635 1.00 78.75 171 GLN A C 1
ATOM 1378 O O . GLN A 1 171 ? 12.752 -13.815 10.687 1.00 78.75 171 GLN A O 1
ATOM 1383 N N . GLY A 1 172 ? 14.384 -14.330 12.156 1.00 82.06 172 GLY A N 1
ATOM 1384 C CA . GLY A 1 172 ? 14.726 -15.626 11.558 1.00 82.06 172 GLY A CA 1
ATOM 1385 C C . GLY A 1 172 ? 13.518 -16.532 11.310 1.00 82.06 172 GLY A C 1
ATOM 1386 O O . GLY A 1 172 ? 13.433 -17.181 10.271 1.00 82.06 172 GLY A O 1
ATOM 1387 N N . GLU A 1 173 ? 12.548 -16.503 12.223 1.00 85.12 173 GLU A N 1
ATOM 1388 C CA . GLU A 1 173 ? 11.297 -17.263 12.140 1.00 85.12 173 GLU A CA 1
ATOM 1389 C C . GLU A 1 173 ? 10.405 -16.876 10.947 1.00 85.12 173 GLU A C 1
ATOM 1391 O O . GLU A 1 173 ? 9.650 -17.709 10.451 1.00 85.12 173 GLU A O 1
ATOM 1396 N N . TYR A 1 174 ? 10.545 -15.660 10.413 1.00 87.25 174 TYR A N 1
ATOM 1397 C CA . TYR A 1 174 ? 9.750 -15.161 9.287 1.00 87.25 174 TYR A CA 1
ATOM 1398 C C . TYR A 1 174 ? 10.471 -15.237 7.939 1.00 87.25 174 TYR A C 1
ATOM 1400 O O . TYR A 1 174 ? 9.893 -14.868 6.918 1.00 87.25 174 TYR A O 1
ATOM 1408 N N . ILE A 1 175 ? 11.710 -15.743 7.889 1.00 89.75 175 ILE A N 1
ATOM 1409 C CA . ILE A 1 175 ? 12.483 -15.873 6.638 1.00 89.75 175 ILE A CA 1
ATOM 1410 C C . ILE A 1 175 ? 11.744 -16.738 5.609 1.00 89.75 175 ILE A C 1
ATOM 1412 O O . ILE A 1 175 ? 11.801 -16.455 4.410 1.00 89.75 175 ILE A O 1
ATOM 1416 N N . ALA A 1 176 ? 11.006 -17.755 6.065 1.00 92.19 176 ALA A N 1
ATOM 1417 C CA . ALA A 1 176 ? 10.200 -18.613 5.198 1.00 92.19 176 ALA A CA 1
ATOM 1418 C C . ALA A 1 176 ? 9.194 -17.815 4.347 1.00 92.19 176 ALA A C 1
ATOM 1420 O O . ALA A 1 176 ? 8.921 -18.189 3.205 1.00 92.19 176 ALA A O 1
ATOM 1421 N N . LEU A 1 177 ? 8.699 -16.673 4.844 1.00 93.69 177 LEU A N 1
ATOM 1422 C CA . LEU A 1 177 ? 7.749 -15.821 4.121 1.00 93.69 177 LEU A CA 1
ATOM 1423 C C . LEU A 1 177 ? 8.332 -15.226 2.834 1.00 93.69 177 LEU A C 1
ATOM 1425 O O . LEU A 1 177 ? 7.561 -14.784 1.984 1.00 93.69 177 LEU A O 1
ATOM 1429 N N . LEU A 1 178 ? 9.660 -15.208 2.658 1.00 91.69 178 LEU A N 1
ATOM 1430 C CA . LEU A 1 178 ? 10.304 -14.715 1.434 1.00 91.69 178 LEU A CA 1
ATOM 1431 C C . LEU A 1 178 ? 10.041 -15.612 0.220 1.00 91.69 178 LEU A C 1
ATOM 1433 O O . LEU A 1 178 ? 9.975 -15.104 -0.893 1.00 91.69 178 LEU A O 1
ATOM 1437 N N . HIS A 1 179 ? 9.878 -16.920 0.427 1.00 90.31 179 HIS A N 1
ATOM 1438 C CA . HIS A 1 179 ? 9.823 -17.911 -0.655 1.00 90.31 179 HIS A CA 1
ATOM 1439 C C . HIS A 1 179 ? 8.635 -18.879 -0.556 1.00 90.31 179 HIS A C 1
ATOM 1441 O O . HIS A 1 179 ? 8.502 -19.777 -1.384 1.00 90.31 179 HIS A O 1
ATOM 1447 N N . THR A 1 180 ? 7.754 -18.700 0.427 1.00 93.25 180 THR A N 1
ATOM 1448 C CA . THR A 1 180 ? 6.483 -19.431 0.541 1.00 93.25 180 THR A CA 1
ATOM 1449 C C . THR A 1 180 ? 5.298 -18.521 0.196 1.00 93.25 180 THR A C 1
ATOM 1451 O O . THR A 1 180 ? 5.438 -17.289 0.235 1.00 93.25 180 THR A O 1
ATOM 1454 N N . PRO A 1 181 ? 4.128 -19.083 -0.176 1.00 94.50 181 PRO A N 1
ATOM 1455 C CA . PRO A 1 181 ? 2.899 -18.305 -0.290 1.00 94.50 181 PRO A CA 1
ATOM 1456 C C . PRO A 1 181 ? 2.637 -17.515 0.996 1.00 94.50 181 PRO A C 1
ATOM 1458 O O . PRO A 1 181 ? 2.805 -18.040 2.095 1.00 94.50 181 PRO A O 1
ATOM 1461 N N . LEU A 1 182 ? 2.243 -16.247 0.860 1.00 95.31 182 LEU A N 1
ATOM 1462 C CA . LEU A 1 182 ? 1.914 -15.431 2.025 1.00 95.31 182 LEU A CA 1
ATOM 1463 C C . LEU A 1 182 ? 0.642 -15.988 2.681 1.00 95.31 182 LEU A C 1
ATOM 1465 O O . LEU A 1 182 ? -0.346 -16.172 1.963 1.00 95.31 182 LEU A O 1
ATOM 1469 N N . PRO A 1 183 ? 0.624 -16.205 4.009 1.00 95.44 183 PRO A N 1
ATOM 1470 C CA . PRO A 1 183 ? -0.608 -16.561 4.709 1.00 95.44 183 PRO A CA 1
ATOM 1471 C C . PRO A 1 183 ? -1.648 -15.461 4.504 1.00 95.44 183 PRO A C 1
ATOM 1473 O O . PRO A 1 183 ? -1.281 -14.317 4.239 1.00 95.44 183 PRO A O 1
ATOM 1476 N N . GLU A 1 184 ? -2.935 -15.775 4.612 1.00 95.00 184 GLU A N 1
ATOM 1477 C CA . GLU A 1 184 ? -3.986 -14.754 4.542 1.00 95.00 184 GLU A CA 1
ATOM 1478 C C . GLU A 1 184 ? -3.765 -13.686 5.621 1.00 95.00 184 GLU A C 1
ATOM 1480 O O . GLU A 1 184 ? -3.598 -12.515 5.294 1.00 95.00 184 GLU A O 1
ATOM 1485 N N . ASP A 1 185 ? -3.602 -14.112 6.873 1.00 95.94 185 ASP A N 1
ATOM 1486 C CA . ASP A 1 185 ? -3.256 -13.248 7.997 1.00 95.94 185 ASP A CA 1
ATOM 1487 C C . ASP A 1 185 ? -1.747 -13.209 8.239 1.00 95.94 185 ASP A C 1
ATOM 1489 O O . ASP A 1 185 ? -1.117 -14.203 8.609 1.00 95.94 185 ASP A O 1
ATOM 1493 N N . LEU A 1 186 ? -1.154 -12.035 8.041 1.00 94.06 186 LEU A N 1
ATOM 1494 C CA . LEU A 1 186 ? 0.260 -11.804 8.277 1.00 94.06 186 LEU A CA 1
ATOM 1495 C C . LEU A 1 186 ? 0.549 -11.663 9.783 1.00 94.06 186 LEU A C 1
ATOM 1497 O O . LEU A 1 186 ? -0.169 -11.001 10.546 1.00 94.06 186 LEU A O 1
ATOM 1501 N N . SER A 1 187 ? 1.652 -12.274 10.213 1.00 88.69 187 SER A N 1
ATOM 1502 C CA . SER A 1 187 ? 2.230 -12.064 11.543 1.00 88.69 187 SER A CA 1
ATOM 1503 C C . SER A 1 187 ? 2.579 -10.580 11.767 1.00 88.69 187 SER A C 1
ATOM 1505 O O . SER A 1 187 ? 2.784 -9.853 10.791 1.00 88.69 187 SER A O 1
ATOM 1507 N N . PRO A 1 188 ? 2.658 -10.105 13.025 1.00 83.31 188 PRO A N 1
ATOM 1508 C CA . PRO A 1 188 ? 2.965 -8.709 13.341 1.00 83.31 188 PRO A CA 1
ATOM 1509 C C . PRO A 1 188 ? 4.453 -8.419 13.096 1.00 83.31 188 PRO A C 1
ATOM 1511 O O . PRO A 1 188 ? 5.266 -8.364 14.014 1.00 83.31 188 PRO A O 1
ATOM 1514 N N . ILE A 1 189 ? 4.824 -8.286 11.824 1.00 84.06 189 ILE A N 1
ATOM 1515 C CA . ILE A 1 189 ? 6.206 -8.108 11.382 1.00 84.06 189 ILE A CA 1
ATOM 1516 C C . ILE A 1 189 ? 6.375 -6.799 10.628 1.00 84.06 189 ILE A C 1
ATOM 1518 O O . ILE A 1 189 ? 5.471 -6.324 9.937 1.00 84.06 189 ILE A O 1
ATOM 1522 N N . ASN A 1 190 ? 7.587 -6.248 10.672 1.00 81.19 190 ASN A N 1
ATOM 1523 C CA . ASN A 1 190 ? 7.970 -5.255 9.683 1.00 81.19 190 ASN A CA 1
ATOM 1524 C C . ASN A 1 190 ? 8.111 -5.953 8.317 1.00 81.19 190 ASN A C 1
ATOM 1526 O O . ASN A 1 190 ? 9.002 -6.777 8.102 1.00 81.19 190 ASN A O 1
ATOM 1530 N N . LYS A 1 191 ? 7.213 -5.610 7.391 1.00 88.75 191 LYS A N 1
ATOM 1531 C CA . LYS A 1 191 ? 7.148 -6.193 6.048 1.00 88.75 191 LYS A CA 1
ATOM 1532 C C . LYS A 1 191 ? 8.014 -5.493 4.992 1.00 88.75 191 LYS A C 1
ATOM 1534 O O . LYS A 1 191 ? 7.909 -5.855 3.825 1.00 88.75 191 LYS A O 1
ATOM 1539 N N . ASP A 1 192 ? 8.882 -4.541 5.350 1.00 86.69 192 ASP A N 1
ATOM 1540 C CA . ASP A 1 192 ? 9.726 -3.785 4.402 1.00 86.69 192 ASP A CA 1
ATOM 1541 C C . ASP A 1 192 ? 10.530 -4.719 3.505 1.00 86.69 192 ASP A C 1
ATOM 1543 O O . ASP A 1 192 ? 10.510 -4.584 2.286 1.00 86.69 192 ASP A O 1
ATOM 1547 N N . ILE A 1 193 ? 11.191 -5.710 4.103 1.00 89.00 193 ILE A N 1
ATOM 1548 C CA . ILE A 1 193 ? 11.996 -6.677 3.354 1.00 89.00 193 ILE A CA 1
ATOM 1549 C C . ILE A 1 193 ? 11.108 -7.507 2.420 1.00 89.00 193 ILE A C 1
ATOM 1551 O O . ILE A 1 193 ? 11.493 -7.741 1.279 1.00 89.00 193 ILE A O 1
ATOM 1555 N N . LEU A 1 194 ? 9.899 -7.893 2.845 1.00 92.88 194 LEU A N 1
ATOM 1556 C CA . LEU A 1 194 ? 8.970 -8.622 1.977 1.00 92.88 194 LEU A CA 1
ATOM 1557 C C . LEU A 1 194 ? 8.525 -7.768 0.779 1.00 92.88 194 LEU A C 1
ATOM 1559 O O . LEU A 1 194 ? 8.428 -8.296 -0.328 1.00 92.88 194 LEU A O 1
ATOM 1563 N N . ILE A 1 195 ? 8.292 -6.465 0.987 1.00 93.31 195 ILE A N 1
ATOM 1564 C CA . ILE A 1 195 ? 7.973 -5.503 -0.081 1.00 93.31 195 ILE A CA 1
ATOM 1565 C C . ILE A 1 195 ? 9.152 -5.389 -1.052 1.00 93.31 195 ILE A C 1
ATOM 1567 O O . ILE A 1 195 ? 8.956 -5.482 -2.263 1.00 93.31 195 ILE A O 1
ATOM 1571 N N . LEU A 1 196 ? 10.370 -5.205 -0.528 1.00 92.75 196 LEU A N 1
ATOM 1572 C CA . LEU A 1 196 ? 11.584 -5.061 -1.331 1.00 92.75 196 LEU A CA 1
ATOM 1573 C C . LEU A 1 196 ? 11.859 -6.305 -2.171 1.00 92.75 196 LEU A C 1
ATOM 1575 O O . LEU A 1 196 ? 12.095 -6.176 -3.367 1.00 92.75 196 LEU A O 1
ATOM 1579 N N . THR A 1 197 ? 11.783 -7.498 -1.581 1.00 94.69 197 THR A N 1
ATOM 1580 C CA . THR A 1 197 ? 11.975 -8.758 -2.309 1.00 94.69 197 THR A CA 1
ATOM 1581 C C . THR A 1 197 ? 10.892 -8.961 -3.365 1.00 94.69 197 THR A C 1
ATOM 1583 O O . THR A 1 197 ? 11.214 -9.297 -4.498 1.00 94.69 197 THR A O 1
ATOM 1586 N N . ALA A 1 198 ? 9.622 -8.684 -3.048 1.00 96.44 198 ALA A N 1
ATOM 1587 C CA . ALA A 1 198 ? 8.539 -8.802 -4.025 1.00 96.44 198 ALA A CA 1
ATOM 1588 C C . ALA A 1 198 ? 8.714 -7.851 -5.221 1.00 96.44 198 ALA A C 1
ATOM 1590 O O . ALA A 1 198 ? 8.503 -8.265 -6.358 1.00 96.44 198 ALA A O 1
ATOM 1591 N N . ALA A 1 199 ? 9.128 -6.603 -4.970 1.00 96.88 199 ALA A N 1
ATOM 1592 C CA . ALA A 1 199 ? 9.443 -5.637 -6.020 1.00 96.88 199 ALA A CA 1
ATOM 1593 C C . ALA A 1 199 ? 10.650 -6.082 -6.852 1.00 96.88 199 ALA A C 1
ATOM 1595 O O . ALA A 1 199 ? 10.592 -6.078 -8.078 1.00 96.88 199 ALA A O 1
ATOM 1596 N N . TRP A 1 200 ? 11.724 -6.495 -6.174 1.00 96.31 200 TRP A N 1
ATOM 1597 C CA . TRP A 1 200 ? 12.965 -6.938 -6.797 1.00 96.31 200 TRP A CA 1
ATOM 1598 C C . TRP A 1 200 ? 12.721 -8.115 -7.739 1.00 96.31 200 TRP A C 1
ATOM 1600 O O . TRP A 1 200 ? 13.174 -8.065 -8.878 1.00 96.31 200 TRP A O 1
ATOM 1610 N N . ASP A 1 201 ? 11.972 -9.129 -7.305 1.00 96.00 201 ASP A N 1
ATOM 1611 C CA . ASP A 1 201 ? 11.644 -10.325 -8.096 1.00 96.00 201 ASP A CA 1
ATOM 1612 C C . ASP A 1 201 ? 10.510 -10.105 -9.114 1.00 96.00 201 ASP A C 1
ATOM 1614 O O . ASP A 1 201 ? 10.079 -11.050 -9.776 1.00 96.00 201 ASP A O 1
ATOM 1618 N N . GLY A 1 202 ? 9.980 -8.881 -9.228 1.00 96.69 202 GLY A N 1
ATOM 1619 C CA . GLY A 1 202 ? 8.869 -8.566 -10.129 1.00 96.69 202 GLY A CA 1
ATOM 1620 C C . GLY A 1 202 ? 7.592 -9.365 -9.835 1.00 96.69 202 GLY A C 1
ATOM 1621 O O . GLY A 1 202 ? 6.817 -9.669 -10.743 1.00 96.69 202 GLY A O 1
ATOM 1622 N N . ASN A 1 203 ? 7.363 -9.746 -8.577 1.00 97.25 203 ASN A N 1
ATOM 1623 C CA . ASN A 1 203 ? 6.194 -10.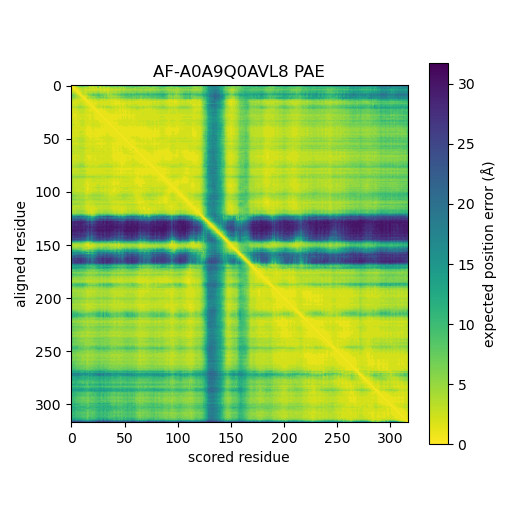521 -8.178 1.00 97.25 203 ASN A CA 1
ATOM 1624 C C . ASN A 1 203 ? 4.991 -9.591 -7.958 1.00 97.25 203 ASN A C 1
ATOM 1626 O O . ASN A 1 203 ? 4.843 -9.007 -6.882 1.00 97.25 203 ASN A O 1
ATOM 1630 N N . ILE A 1 204 ? 4.134 -9.477 -8.980 1.00 97.50 204 ILE A N 1
ATOM 1631 C CA . ILE A 1 204 ? 2.970 -8.573 -9.000 1.00 97.50 204 ILE A CA 1
ATOM 1632 C C . ILE A 1 204 ? 2.068 -8.800 -7.783 1.00 97.50 204 ILE A C 1
ATOM 1634 O O . ILE A 1 204 ? 1.809 -7.859 -7.042 1.00 97.50 204 ILE A O 1
ATOM 1638 N N . GLU A 1 205 ? 1.641 -10.039 -7.536 1.00 95.75 205 GLU A N 1
ATOM 1639 C CA . GLU A 1 205 ? 0.678 -10.366 -6.475 1.00 95.75 205 GLU A CA 1
ATOM 1640 C C . GLU A 1 205 ? 1.209 -10.012 -5.082 1.00 95.75 205 GLU A C 1
ATOM 1642 O O . GLU A 1 205 ? 0.545 -9.343 -4.285 1.00 95.75 205 GLU A O 1
ATOM 1647 N N . ARG A 1 206 ? 2.453 -10.412 -4.789 1.00 96.06 206 ARG A N 1
ATOM 1648 C CA . ARG A 1 206 ? 3.084 -10.108 -3.499 1.00 96.06 206 ARG A CA 1
ATOM 1649 C C . ARG A 1 206 ? 3.325 -8.616 -3.344 1.00 96.06 206 ARG A C 1
ATOM 1651 O O . ARG A 1 206 ? 3.077 -8.076 -2.267 1.00 96.06 206 ARG A O 1
ATOM 1658 N N . TYR A 1 207 ? 3.808 -7.952 -4.392 1.00 96.50 207 TYR A N 1
ATOM 1659 C CA . TYR A 1 207 ? 4.089 -6.526 -4.332 1.00 96.50 207 TYR A CA 1
ATOM 1660 C C . TYR A 1 207 ? 2.797 -5.725 -4.153 1.00 96.50 207 TYR A C 1
ATOM 1662 O O . TYR A 1 207 ? 2.715 -4.901 -3.246 1.00 96.50 207 TYR A O 1
ATOM 1670 N N . PHE A 1 208 ? 1.759 -6.023 -4.936 1.00 95.19 208 PHE A N 1
ATOM 1671 C CA . PHE A 1 208 ? 0.456 -5.369 -4.845 1.00 95.19 208 PHE A CA 1
ATOM 1672 C C . PHE A 1 208 ? -0.151 -5.485 -3.444 1.00 95.19 208 PHE A C 1
ATOM 1674 O O . PHE A 1 208 ? -0.575 -4.473 -2.876 1.00 95.19 208 PHE A O 1
ATOM 1681 N N . ARG A 1 209 ? -0.119 -6.692 -2.863 1.00 94.62 209 ARG A N 1
ATOM 1682 C CA . ARG A 1 209 ? -0.628 -6.962 -1.514 1.00 94.62 209 ARG A CA 1
ATOM 1683 C C . ARG A 1 209 ? 0.169 -6.259 -0.410 1.00 94.62 209 ARG A C 1
ATOM 1685 O O . ARG A 1 209 ? -0.418 -5.779 0.557 1.00 94.62 209 ARG A O 1
ATOM 1692 N N . LEU A 1 210 ? 1.500 -6.257 -0.498 1.00 94.44 210 LEU A N 1
ATOM 1693 C CA . LEU A 1 210 ? 2.361 -5.821 0.606 1.00 94.44 210 LEU A CA 1
ATOM 1694 C C . LEU A 1 210 ? 2.714 -4.333 0.565 1.00 94.44 210 LEU A C 1
ATOM 1696 O O . LEU A 1 210 ? 3.015 -3.775 1.623 1.00 94.44 210 LEU A O 1
ATOM 1700 N N . ARG A 1 211 ? 2.740 -3.716 -0.627 1.00 92.31 211 ARG A N 1
ATOM 1701 C CA . ARG A 1 211 ? 3.213 -2.338 -0.822 1.00 92.31 211 ARG A CA 1
ATOM 1702 C C . ARG A 1 211 ? 2.465 -1.355 0.075 1.00 92.31 211 ARG A C 1
ATOM 1704 O O . ARG A 1 211 ? 1.286 -1.519 0.377 1.00 92.31 211 ARG A O 1
ATOM 1711 N N . ARG A 1 212 ? 3.159 -0.273 0.407 1.00 88.94 212 ARG A N 1
ATOM 1712 C CA . ARG A 1 212 ? 2.587 0.888 1.089 1.00 88.94 212 ARG A CA 1
ATOM 1713 C C . ARG A 1 212 ? 2.345 2.016 0.087 1.00 88.94 212 ARG A C 1
ATOM 1715 O O . ARG A 1 212 ? 2.990 2.013 -0.961 1.00 88.94 212 ARG A O 1
ATOM 1722 N N . PRO A 1 213 ? 1.496 3.006 0.412 1.00 86.50 213 PRO A N 1
ATOM 1723 C CA . PRO A 1 213 ? 1.288 4.175 -0.448 1.00 86.50 213 PRO A CA 1
ATOM 1724 C C . PRO A 1 213 ? 2.559 4.993 -0.700 1.00 86.50 213 PRO A C 1
ATOM 1726 O O . PRO A 1 213 ? 2.682 5.639 -1.732 1.00 86.50 213 PRO A O 1
ATOM 1729 N N . ILE A 1 214 ? 3.512 4.963 0.237 1.00 81.94 214 ILE A N 1
ATOM 1730 C CA . ILE A 1 214 ? 4.840 5.558 0.076 1.00 81.94 214 ILE A CA 1
ATOM 1731 C C . ILE A 1 214 ? 5.862 4.427 0.039 1.00 81.94 214 ILE A C 1
ATOM 1733 O O . ILE A 1 214 ? 5.873 3.567 0.925 1.00 81.94 214 ILE A O 1
ATOM 1737 N N . ALA A 1 215 ? 6.732 4.437 -0.972 1.00 79.00 215 ALA A N 1
ATOM 1738 C CA . ALA A 1 215 ? 7.773 3.431 -1.114 1.00 79.00 215 ALA A CA 1
ATOM 1739 C C . ALA A 1 215 ? 8.675 3.384 0.130 1.00 79.00 215 ALA A C 1
ATOM 1741 O O . ALA A 1 215 ? 9.155 4.409 0.620 1.00 79.00 215 ALA A O 1
ATOM 1742 N N . ALA A 1 216 ? 8.926 2.169 0.624 1.00 75.19 216 ALA A N 1
ATOM 1743 C CA . ALA A 1 216 ? 9.919 1.932 1.666 1.00 75.19 216 ALA A CA 1
ATOM 1744 C C . ALA A 1 216 ? 11.321 2.378 1.188 1.00 75.19 216 ALA A C 1
ATOM 1746 O O . ALA A 1 216 ? 11.550 2.471 -0.025 1.00 75.19 216 ALA A O 1
ATOM 1747 N N . PRO A 1 217 ? 12.287 2.626 2.092 1.00 74.75 217 PRO A N 1
ATOM 1748 C CA . PRO A 1 217 ? 13.674 2.879 1.703 1.00 74.75 217 PRO A CA 1
ATOM 1749 C C . PRO A 1 217 ? 14.196 1.813 0.729 1.00 74.75 217 PRO A C 1
ATOM 1751 O O . PRO A 1 217 ? 13.977 0.624 0.939 1.00 74.75 217 PRO A O 1
ATOM 1754 N N . ASN A 1 218 ? 14.877 2.236 -0.341 1.00 81.38 218 ASN A N 1
ATOM 1755 C CA . ASN A 1 218 ? 15.313 1.394 -1.473 1.00 81.38 218 ASN A CA 1
ATOM 1756 C C . ASN A 1 218 ? 14.179 0.747 -2.299 1.00 81.38 218 ASN A C 1
ATOM 1758 O O . ASN A 1 218 ? 14.456 0.009 -3.244 1.00 81.38 218 ASN A O 1
ATOM 1762 N N . GLY A 1 219 ? 12.912 1.048 -1.998 1.00 87.25 219 GLY A N 1
ATOM 1763 C CA . GLY A 1 219 ? 11.743 0.501 -2.686 1.00 87.25 219 GLY A CA 1
ATOM 1764 C C . GLY A 1 219 ? 11.719 0.836 -4.168 1.00 87.25 219 GLY A C 1
ATOM 1765 O O . GLY A 1 219 ? 11.522 -0.055 -4.986 1.00 87.25 219 GLY A O 1
ATOM 1766 N N . ILE A 1 220 ? 12.007 2.089 -4.526 1.00 91.62 220 ILE A N 1
ATOM 1767 C CA . ILE A 1 220 ? 12.048 2.520 -5.930 1.00 91.62 220 ILE A CA 1
ATOM 1768 C C . ILE A 1 220 ? 13.136 1.775 -6.704 1.00 91.62 220 ILE A C 1
ATOM 1770 O O . ILE A 1 220 ? 12.872 1.273 -7.789 1.00 91.62 220 ILE A O 1
ATOM 1774 N N . THR A 1 221 ? 14.332 1.617 -6.131 1.00 92.25 221 THR A N 1
ATOM 1775 C CA . THR A 1 221 ? 15.416 0.853 -6.765 1.00 92.25 221 THR A CA 1
ATOM 1776 C C . THR A 1 221 ? 15.020 -0.607 -6.995 1.00 92.25 221 THR A C 1
ATOM 1778 O O . THR A 1 221 ? 15.307 -1.154 -8.057 1.00 92.25 221 THR A O 1
ATOM 1781 N N . ALA A 1 222 ? 14.327 -1.233 -6.037 1.00 95.75 222 ALA A N 1
ATOM 1782 C CA . ALA A 1 222 ? 13.834 -2.600 -6.187 1.00 95.75 222 ALA A CA 1
ATOM 1783 C C . ALA A 1 222 ? 12.754 -2.716 -7.276 1.00 95.75 222 ALA A C 1
ATOM 1785 O O . ALA A 1 222 ? 12.807 -3.648 -8.071 1.00 95.75 222 ALA A O 1
ATOM 1786 N N . VAL A 1 223 ? 11.824 -1.756 -7.360 1.00 97.31 223 VAL A N 1
ATOM 1787 C CA . VAL A 1 223 ? 10.794 -1.702 -8.416 1.00 97.31 223 VAL A CA 1
ATOM 1788 C C . VAL A 1 223 ? 11.425 -1.505 -9.792 1.00 97.31 223 VAL A C 1
ATOM 1790 O O . VAL A 1 223 ? 11.086 -2.231 -10.722 1.00 97.31 223 VAL A O 1
ATOM 1793 N N . VAL A 1 224 ? 12.370 -0.568 -9.914 1.00 96.12 224 VAL A N 1
ATOM 1794 C CA . VAL A 1 224 ? 13.135 -0.321 -11.145 1.00 96.12 224 VAL A CA 1
ATOM 1795 C C . VAL A 1 224 ? 13.833 -1.602 -11.586 1.00 96.12 224 VAL A C 1
ATOM 1797 O O . VAL A 1 224 ? 13.656 -2.021 -12.726 1.00 96.12 224 VAL A O 1
ATOM 1800 N N . ARG A 1 225 ? 14.548 -2.282 -10.679 1.00 95.81 225 ARG A N 1
ATOM 1801 C CA . ARG A 1 225 ? 15.150 -3.585 -10.981 1.00 95.81 225 ARG A CA 1
ATOM 1802 C C . ARG A 1 225 ? 14.086 -4.569 -11.458 1.00 95.81 225 ARG A C 1
ATOM 1804 O O . ARG A 1 225 ? 14.264 -5.181 -12.503 1.00 95.81 225 ARG A O 1
ATOM 1811 N N . GLY A 1 226 ? 12.995 -4.737 -10.716 1.00 97.19 226 GLY A N 1
ATOM 1812 C CA . GLY A 1 226 ? 11.925 -5.663 -11.086 1.00 97.19 226 GLY A CA 1
ATOM 1813 C C . GLY A 1 226 ? 11.417 -5.417 -12.507 1.00 97.19 226 GLY A C 1
ATOM 1814 O O . GLY A 1 226 ? 11.304 -6.353 -13.297 1.00 97.19 226 GLY A O 1
ATOM 1815 N N . ALA A 1 227 ? 11.188 -4.149 -12.859 1.00 96.94 227 ALA A N 1
ATOM 1816 C CA . ALA A 1 227 ? 10.749 -3.735 -14.189 1.00 96.94 227 ALA A CA 1
ATOM 1817 C C . ALA A 1 227 ? 11.787 -4.066 -15.275 1.00 96.94 227 ALA A C 1
ATOM 1819 O O . ALA A 1 227 ? 11.417 -4.608 -16.311 1.00 96.94 227 ALA A O 1
ATOM 1820 N N . TYR A 1 228 ? 13.074 -3.826 -15.008 1.00 94.88 228 TYR A N 1
ATOM 1821 C CA . TYR A 1 228 ? 14.189 -4.145 -15.913 1.00 94.88 228 TYR A CA 1
ATOM 1822 C C . TYR A 1 228 ? 14.391 -5.644 -16.182 1.00 94.88 228 TYR A C 1
ATOM 1824 O O . TYR A 1 228 ? 15.125 -5.996 -17.097 1.00 94.88 228 TYR A O 1
ATOM 1832 N N . HIS A 1 229 ? 13.825 -6.535 -15.365 1.00 95.62 229 HIS A N 1
ATOM 1833 C CA . HIS A 1 229 ? 14.090 -7.975 -15.458 1.00 95.62 229 HIS A CA 1
ATOM 1834 C C . HIS A 1 229 ? 12.862 -8.831 -15.742 1.00 95.62 229 HIS A C 1
ATOM 1836 O O . HIS A 1 229 ? 13.002 -9.959 -16.219 1.00 95.62 229 HIS A O 1
ATOM 1842 N N . HIS A 1 230 ? 11.666 -8.340 -15.425 1.00 96.94 230 HIS A N 1
ATOM 1843 C CA . HIS A 1 230 ? 10.454 -9.145 -15.435 1.00 96.94 230 HIS A CA 1
ATOM 1844 C C . HIS A 1 230 ? 9.380 -8.478 -16.298 1.00 96.94 230 HIS A C 1
ATOM 1846 O O . HIS A 1 230 ? 8.673 -7.572 -15.858 1.00 96.94 230 HIS A O 1
ATOM 1852 N N . THR A 1 231 ? 9.210 -8.969 -17.531 1.00 95.81 231 THR A N 1
ATOM 1853 C CA . THR A 1 231 ? 8.269 -8.401 -18.517 1.00 95.81 231 THR A CA 1
ATOM 1854 C C . THR A 1 231 ? 6.824 -8.282 -18.012 1.00 95.81 231 THR A C 1
ATOM 1856 O O . THR A 1 231 ? 6.227 -7.227 -18.229 1.00 95.81 231 THR A O 1
ATOM 1859 N N . PRO A 1 232 ? 6.232 -9.278 -17.313 1.00 97.44 232 PRO A N 1
ATOM 1860 C CA . PRO A 1 232 ? 4.879 -9.122 -16.775 1.00 97.44 232 PRO A CA 1
ATOM 1861 C C . PRO A 1 232 ? 4.776 -7.974 -15.765 1.00 97.44 232 PRO A C 1
ATOM 1863 O O . PRO A 1 232 ? 3.809 -7.218 -15.792 1.00 97.44 232 PRO A O 1
ATOM 1866 N N . PHE A 1 233 ? 5.792 -7.805 -14.914 1.00 98.19 233 PHE A N 1
ATOM 1867 C CA . PHE A 1 233 ? 5.843 -6.728 -13.928 1.00 98.19 233 PHE A CA 1
ATOM 1868 C C . PHE A 1 233 ? 5.984 -5.358 -14.600 1.00 98.19 233 PHE A C 1
ATOM 1870 O O . PHE A 1 233 ? 5.257 -4.434 -14.251 1.00 98.19 233 PHE A O 1
ATOM 1877 N N . ALA A 1 234 ? 6.838 -5.247 -15.622 1.00 97.25 234 ALA A N 1
ATOM 1878 C CA . ALA A 1 234 ? 6.976 -4.045 -16.446 1.00 97.25 234 ALA A CA 1
ATOM 1879 C C . ALA A 1 234 ? 5.645 -3.637 -17.110 1.00 97.25 234 ALA A C 1
ATOM 1881 O O . ALA A 1 234 ? 5.242 -2.477 -17.034 1.00 97.25 234 ALA A O 1
ATOM 1882 N N . ARG A 1 235 ? 4.922 -4.603 -17.695 1.00 97.38 235 ARG A N 1
ATOM 1883 C CA . ARG A 1 235 ? 3.595 -4.378 -18.299 1.00 97.38 235 ARG A CA 1
ATOM 1884 C C . ARG A 1 235 ? 2.535 -3.983 -17.276 1.00 97.38 235 ARG A C 1
ATOM 1886 O O . ARG A 1 235 ? 1.692 -3.141 -17.566 1.00 97.38 235 ARG A O 1
ATOM 1893 N N . TRP A 1 236 ? 2.562 -4.582 -16.089 1.00 97.94 236 TRP A N 1
ATOM 1894 C CA . TRP A 1 236 ? 1.655 -4.202 -15.010 1.00 97.94 236 TRP A CA 1
ATOM 1895 C C . TRP A 1 236 ? 1.925 -2.770 -14.531 1.00 97.94 236 TRP A C 1
ATOM 1897 O O . TRP A 1 236 ? 0.985 -1.980 -14.432 1.00 97.94 236 TRP A O 1
ATOM 1907 N N . LEU A 1 237 ? 3.194 -2.404 -14.322 1.00 97.62 237 LEU A N 1
ATOM 1908 C CA . LEU A 1 237 ? 3.586 -1.050 -13.926 1.00 97.62 237 LEU A CA 1
ATOM 1909 C C . LEU A 1 237 ? 3.137 -0.004 -14.946 1.00 97.62 237 LEU A C 1
ATOM 1911 O O . LEU A 1 237 ? 2.570 1.004 -14.549 1.00 97.62 237 LEU A O 1
ATOM 1915 N N . GLU A 1 238 ? 3.308 -0.252 -16.245 1.00 96.06 238 GLU A N 1
ATOM 1916 C CA . GLU A 1 238 ? 2.822 0.644 -17.305 1.00 96.06 238 GLU A CA 1
ATOM 1917 C C . GLU A 1 238 ? 1.334 1.006 -17.137 1.00 96.06 238 GLU A C 1
ATOM 1919 O O . GLU A 1 238 ? 0.957 2.156 -17.338 1.00 96.06 238 GLU A O 1
ATOM 1924 N N . SER A 1 239 ? 0.499 0.053 -16.706 1.00 96.06 239 SER A N 1
ATOM 1925 C CA . SER A 1 239 ? -0.945 0.265 -16.526 1.00 96.06 239 SER A CA 1
ATOM 1926 C C . SER A 1 239 ? -1.335 1.070 -15.280 1.00 96.06 239 SER A C 1
ATOM 1928 O O . SER A 1 239 ? -2.474 1.518 -15.194 1.00 96.06 239 SER A O 1
ATOM 1930 N N . CYS A 1 240 ? -0.428 1.246 -14.311 1.00 95.31 240 CYS A N 1
ATOM 1931 C CA . CYS A 1 240 ? -0.762 1.826 -13.003 1.00 95.31 240 CYS A CA 1
ATOM 1932 C C . CYS A 1 240 ? 0.320 2.744 -12.400 1.00 95.31 240 CYS A C 1
ATOM 1934 O O . CYS A 1 240 ? 0.195 3.162 -11.249 1.00 9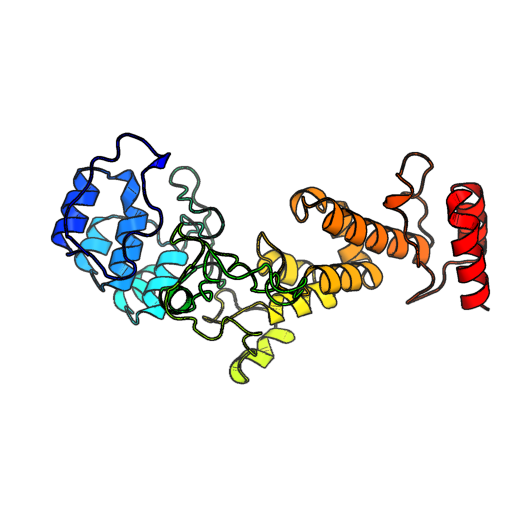5.31 240 CYS A O 1
ATOM 1936 N N . VAL A 1 241 ? 1.383 3.085 -13.142 1.00 94.94 241 VAL A N 1
ATOM 1937 C CA . VAL A 1 241 ? 2.538 3.838 -12.612 1.00 94.94 241 VAL A CA 1
ATOM 1938 C C . VAL A 1 241 ? 2.147 5.208 -12.055 1.00 94.94 241 VAL A C 1
ATOM 1940 O O . VAL A 1 241 ? 2.690 5.616 -11.033 1.00 94.94 241 VAL A O 1
ATOM 1943 N N . ASP A 1 242 ? 1.180 5.891 -12.668 1.00 93.62 242 ASP A N 1
ATOM 1944 C CA . ASP A 1 24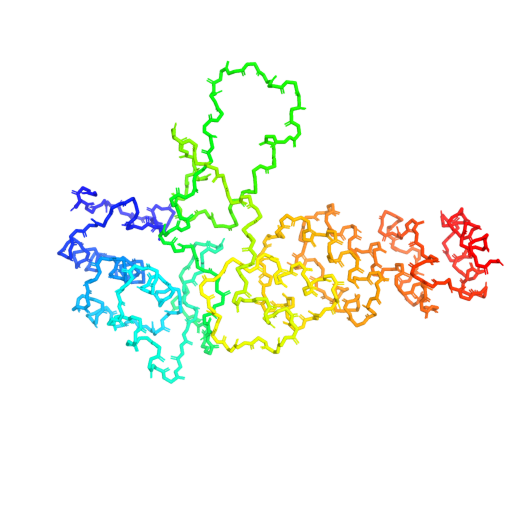2 ? 0.749 7.225 -12.231 1.00 93.62 242 ASP A CA 1
ATOM 1945 C C . ASP A 1 242 ? -0.036 7.185 -10.919 1.00 93.62 242 ASP A C 1
ATOM 1947 O O . ASP A 1 242 ? 0.109 8.075 -10.081 1.00 93.62 242 ASP A O 1
ATOM 1951 N N . GLU A 1 243 ? -0.810 6.120 -10.706 1.00 92.12 243 GLU A N 1
ATOM 1952 C CA . GLU A 1 243 ? -1.539 5.894 -9.458 1.00 92.12 243 GLU A CA 1
ATOM 1953 C C . GLU A 1 243 ? -0.600 5.444 -8.333 1.00 92.12 243 GLU A C 1
ATOM 1955 O O . GLU A 1 243 ? -0.730 5.887 -7.192 1.00 92.12 243 GLU A O 1
ATOM 1960 N N . LEU A 1 244 ? 0.356 4.561 -8.643 1.00 90.88 244 LEU A N 1
ATOM 1961 C CA . LEU A 1 244 ? 1.262 3.983 -7.648 1.00 90.88 244 LEU A CA 1
ATOM 1962 C C . LEU A 1 244 ? 2.421 4.907 -7.267 1.00 90.88 244 LEU A C 1
ATOM 1964 O O . LEU A 1 244 ? 2.864 4.890 -6.119 1.00 90.88 244 LEU A O 1
ATOM 1968 N N . PHE A 1 245 ? 2.919 5.695 -8.218 1.00 91.44 245 PHE A N 1
ATOM 1969 C CA . PHE A 1 245 ? 4.091 6.551 -8.059 1.00 91.44 245 PHE A CA 1
ATOM 1970 C C . PHE A 1 245 ? 3.794 7.945 -8.627 1.00 91.44 245 PHE A C 1
ATOM 1972 O O . PHE A 1 245 ? 4.296 8.308 -9.691 1.00 91.44 245 PHE A O 1
ATOM 1979 N N . PRO A 1 246 ? 3.005 8.772 -7.919 1.00 87.69 246 PRO A N 1
ATOM 1980 C CA . PRO A 1 246 ? 2.630 10.109 -8.393 1.00 87.69 246 PRO A CA 1
ATOM 1981 C C . PRO A 1 246 ? 3.796 11.112 -8.361 1.00 87.69 246 PRO A C 1
ATOM 1983 O O . PRO A 1 246 ? 3.713 12.211 -8.911 1.00 87.69 246 PRO A O 1
ATOM 1986 N N . ARG A 1 247 ? 4.904 10.773 -7.691 1.00 85.81 247 ARG A N 1
ATOM 1987 C CA . ARG A 1 247 ? 6.095 11.624 -7.619 1.00 85.81 247 ARG A CA 1
ATOM 1988 C C . ARG A 1 247 ? 6.850 11.567 -8.939 1.00 85.81 247 ARG A C 1
ATOM 1990 O O . ARG A 1 247 ? 7.408 10.529 -9.280 1.00 85.81 247 ARG A O 1
ATOM 1997 N N . GLN A 1 248 ? 6.947 12.711 -9.615 1.00 87.31 248 GLN A N 1
ATOM 1998 C CA . GLN A 1 248 ? 7.536 12.837 -10.955 1.00 87.31 248 GLN A CA 1
ATOM 1999 C C . GLN A 1 248 ? 8.896 12.138 -11.104 1.00 87.31 248 GLN A C 1
ATOM 2001 O O . GLN A 1 248 ? 9.108 11.410 -12.067 1.00 87.31 248 GLN A O 1
ATOM 2006 N N . TYR A 1 249 ? 9.805 12.308 -10.138 1.00 88.94 249 TYR A N 1
ATOM 2007 C CA . TYR A 1 249 ? 11.130 11.685 -10.200 1.00 88.94 249 TYR A CA 1
ATOM 2008 C C . TYR A 1 249 ? 11.073 10.149 -10.145 1.00 88.94 249 TYR A C 1
ATOM 2010 O O . TYR A 1 249 ? 11.714 9.483 -10.953 1.00 88.94 249 TYR A O 1
ATOM 2018 N N . GLU A 1 250 ? 10.304 9.590 -9.207 1.00 90.75 250 GLU A N 1
ATOM 2019 C CA . GLU A 1 250 ? 10.151 8.138 -9.035 1.00 90.75 250 GLU A CA 1
ATOM 2020 C C . GLU A 1 250 ? 9.436 7.529 -10.247 1.00 90.75 250 GLU A C 1
ATOM 2022 O O . GLU A 1 250 ? 9.888 6.524 -10.794 1.00 90.75 250 GLU A O 1
ATOM 2027 N N . ASN A 1 251 ? 8.374 8.197 -10.706 1.00 93.50 251 ASN A N 1
ATOM 2028 C CA . ASN A 1 251 ? 7.615 7.842 -11.898 1.00 93.50 251 ASN A CA 1
ATOM 2029 C C . ASN A 1 251 ? 8.540 7.737 -13.118 1.00 93.50 251 ASN A C 1
ATOM 2031 O O . ASN A 1 251 ? 8.621 6.674 -13.728 1.00 93.50 251 ASN A O 1
ATOM 2035 N N . ARG A 1 252 ? 9.324 8.788 -13.399 1.00 95.06 252 ARG A N 1
ATOM 2036 C CA . ARG A 1 252 ? 10.270 8.832 -14.523 1.00 95.06 252 ARG A CA 1
ATOM 2037 C C . ARG A 1 252 ? 11.231 7.644 -14.518 1.00 95.06 252 ARG A C 1
ATOM 2039 O O . ARG A 1 252 ? 11.362 6.976 -15.537 1.00 95.06 252 ARG A O 1
ATOM 2046 N N . LEU A 1 253 ? 11.857 7.331 -13.379 1.00 95.44 253 LEU A N 1
ATOM 2047 C CA . LEU A 1 253 ? 12.787 6.195 -13.278 1.00 95.44 253 LEU A CA 1
ATOM 2048 C C . LEU A 1 253 ? 12.117 4.851 -13.596 1.00 95.44 253 LEU A C 1
ATOM 2050 O O . LEU A 1 253 ? 12.714 3.993 -14.246 1.00 95.44 253 LEU A O 1
ATOM 2054 N N . ILE A 1 254 ? 10.877 4.661 -13.146 1.00 96.50 254 ILE A N 1
ATOM 2055 C CA . ILE A 1 254 ? 10.116 3.433 -13.400 1.00 96.50 254 ILE A CA 1
ATOM 2056 C C . ILE A 1 254 ? 9.706 3.346 -14.875 1.00 96.50 254 ILE A C 1
ATOM 2058 O O . ILE A 1 254 ? 9.779 2.261 -15.454 1.00 96.50 254 ILE A O 1
ATOM 2062 N N . ARG A 1 255 ? 9.344 4.476 -15.502 1.00 96.81 255 ARG A N 1
ATOM 2063 C CA . ARG A 1 255 ? 9.045 4.542 -16.941 1.00 96.81 255 ARG A CA 1
ATOM 2064 C C . ARG A 1 255 ? 10.235 4.162 -17.798 1.00 96.81 255 ARG A C 1
ATOM 2066 O O . ARG A 1 255 ? 10.120 3.274 -18.640 1.00 96.81 255 ARG A O 1
ATOM 2073 N N . GLN A 1 256 ? 11.389 4.752 -17.507 1.00 96.56 256 GLN A N 1
ATOM 2074 C CA . GLN A 1 256 ? 12.643 4.383 -18.154 1.00 96.56 256 GLN A CA 1
ATOM 2075 C C . GLN A 1 256 ? 12.886 2.870 -18.041 1.00 96.56 256 GLN A C 1
ATOM 2077 O O . GLN A 1 256 ? 13.181 2.216 -19.038 1.00 96.56 256 GLN A O 1
ATOM 2082 N N . ALA A 1 257 ? 12.678 2.290 -16.856 1.00 97.06 257 ALA A N 1
ATOM 2083 C CA . ALA A 1 257 ? 12.899 0.868 -16.618 1.00 97.06 257 ALA A CA 1
ATOM 2084 C C . ALA A 1 257 ? 11.992 -0.058 -17.441 1.00 97.06 257 ALA A C 1
ATOM 2086 O O . ALA A 1 257 ? 12.485 -0.992 -18.075 1.00 97.06 257 ALA A O 1
ATOM 2087 N N . TYR A 1 258 ? 10.675 0.182 -17.469 1.00 96.75 258 TYR A N 1
ATOM 2088 C CA . TYR A 1 258 ? 9.793 -0.676 -18.264 1.00 96.75 258 TYR A CA 1
ATOM 2089 C C . TYR A 1 258 ? 9.974 -0.450 -19.773 1.00 96.75 258 TYR A C 1
ATOM 2091 O O . TYR A 1 258 ? 9.866 -1.404 -20.541 1.00 96.75 258 TYR A O 1
ATOM 2099 N N . HIS A 1 259 ? 10.307 0.770 -20.216 1.00 96.81 259 HIS A N 1
ATOM 2100 C CA . HIS A 1 259 ? 10.601 1.037 -21.626 1.00 96.81 259 HIS A CA 1
ATOM 2101 C C . HIS A 1 259 ? 11.887 0.336 -22.071 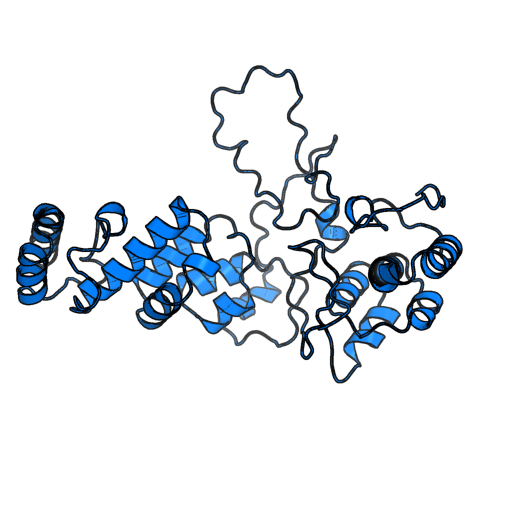1.00 96.81 259 HIS A C 1
ATOM 2103 O O . HIS A 1 259 ? 11.903 -0.248 -23.155 1.00 96.81 259 HIS A O 1
ATOM 2109 N N . ALA A 1 260 ? 12.925 0.310 -21.225 1.00 97.19 260 ALA A N 1
ATOM 2110 C CA . ALA A 1 260 ? 14.114 -0.502 -21.475 1.00 97.19 260 ALA A CA 1
ATOM 2111 C C . ALA A 1 260 ? 13.741 -1.970 -21.655 1.00 97.19 260 ALA A C 1
ATOM 2113 O O . ALA A 1 260 ? 14.154 -2.594 -22.629 1.00 97.19 260 ALA A O 1
ATOM 2114 N N . GLN A 1 261 ? 12.910 -2.504 -20.755 1.00 97.00 261 GLN A N 1
ATOM 2115 C CA . GLN A 1 261 ? 12.464 -3.889 -20.837 1.00 97.00 261 GLN A CA 1
ATOM 2116 C C . GLN A 1 261 ? 11.704 -4.182 -22.135 1.00 97.00 261 GLN A C 1
ATOM 2118 O O . GLN A 1 261 ? 11.854 -5.267 -22.690 1.00 97.00 261 GLN A O 1
ATOM 2123 N N . PHE A 1 262 ? 10.903 -3.250 -22.653 1.00 96.44 262 PHE A N 1
ATOM 2124 C CA . PHE A 1 262 ? 10.220 -3.442 -23.937 1.00 96.44 262 PHE A CA 1
ATOM 2125 C C . PHE A 1 262 ? 11.192 -3.431 -25.115 1.00 96.44 262 PHE A C 1
ATOM 2127 O O . PHE A 1 262 ? 11.144 -4.349 -25.931 1.00 96.44 262 PHE A O 1
ATOM 2134 N N . ILE A 1 263 ? 12.133 -2.482 -25.145 1.00 96.88 263 ILE A N 1
ATOM 2135 C CA . ILE A 1 263 ? 13.180 -2.419 -26.174 1.00 96.88 263 ILE A CA 1
ATOM 2136 C C . ILE A 1 263 ? 14.013 -3.710 -26.186 1.00 96.88 263 ILE A C 1
ATOM 2138 O O . ILE A 1 263 ? 14.232 -4.279 -27.250 1.00 96.88 263 ILE A O 1
ATOM 2142 N N . MET A 1 264 ? 14.419 -4.218 -25.017 1.00 96.50 264 MET A N 1
ATOM 2143 C CA . MET A 1 264 ? 15.175 -5.476 -24.893 1.00 96.50 264 MET A CA 1
ATOM 2144 C C . MET A 1 264 ? 14.396 -6.722 -25.317 1.00 96.50 264 MET A C 1
ATOM 2146 O O . MET A 1 264 ? 14.999 -7.745 -25.618 1.00 96.50 264 MET A O 1
ATOM 2150 N N . ASN A 1 265 ? 13.065 -6.653 -25.353 1.00 96.25 265 ASN A N 1
ATOM 2151 C CA . ASN A 1 265 ? 12.212 -7.715 -25.888 1.00 96.25 265 ASN A CA 1
ATOM 2152 C C . ASN A 1 265 ? 11.785 -7.449 -27.341 1.00 96.25 265 ASN A C 1
ATOM 2154 O O . ASN A 1 265 ? 10.780 -8.000 -27.785 1.00 96.25 265 ASN A O 1
ATOM 2158 N N . ASP A 1 266 ? 12.516 -6.589 -28.056 1.00 96.81 266 ASP A N 1
ATOM 2159 C CA . ASP A 1 266 ? 12.259 -6.222 -29.451 1.00 96.81 266 ASP A CA 1
ATOM 2160 C C . ASP A 1 266 ? 10.877 -5.580 -29.694 1.00 96.81 266 ASP A C 1
ATOM 2162 O O . ASP A 1 266 ? 10.372 -5.539 -30.818 1.00 96.81 266 ASP A O 1
ATOM 2166 N N . ASP A 1 267 ? 10.259 -5.034 -28.642 1.00 95.88 267 ASP A N 1
ATOM 2167 C CA . ASP A 1 267 ? 8.947 -4.394 -28.693 1.00 95.88 267 ASP A CA 1
ATOM 2168 C C . ASP A 1 267 ? 9.079 -2.865 -28.687 1.00 95.88 267 ASP A C 1
ATOM 2170 O O . ASP A 1 267 ? 9.194 -2.216 -27.645 1.00 95.88 267 ASP A O 1
ATOM 2174 N N . LEU A 1 268 ? 9.006 -2.279 -29.884 1.00 95.50 268 LEU A N 1
ATOM 2175 C CA . LEU A 1 268 ? 8.988 -0.828 -30.095 1.00 95.50 268 LEU A CA 1
ATOM 2176 C C . LEU A 1 268 ? 7.571 -0.252 -30.242 1.00 95.50 268 LEU A C 1
ATOM 2178 O O . LEU A 1 268 ? 7.428 0.909 -30.624 1.00 95.50 268 LEU A O 1
ATOM 2182 N N . SER A 1 269 ? 6.511 -1.030 -29.981 1.00 93.19 269 SER A N 1
ATOM 2183 C CA . SER A 1 269 ? 5.120 -0.569 -30.162 1.00 93.19 269 SER A CA 1
ATOM 2184 C C . SER A 1 269 ? 4.753 0.623 -29.274 1.00 93.19 269 SER A C 1
ATOM 2186 O O . SER A 1 269 ? 3.837 1.369 -29.599 1.00 93.19 269 SER A O 1
ATOM 2188 N N . ARG A 1 270 ? 5.495 0.808 -28.177 1.00 87.94 270 ARG A N 1
ATOM 2189 C CA . ARG A 1 270 ? 5.323 1.870 -27.177 1.00 87.94 270 ARG A CA 1
ATOM 2190 C C . ARG A 1 270 ? 6.467 2.875 -27.194 1.00 87.94 270 ARG A C 1
ATOM 2192 O O . ARG A 1 270 ? 6.700 3.513 -26.180 1.00 87.94 270 ARG A O 1
ATOM 2199 N N . ILE A 1 271 ? 7.265 2.921 -28.260 1.00 90.06 271 ILE A N 1
ATOM 2200 C CA . ILE A 1 271 ? 8.394 3.845 -28.392 1.00 90.06 271 ILE A CA 1
ATOM 2201 C C . ILE A 1 271 ? 8.182 4.633 -29.681 1.00 90.06 271 ILE A C 1
ATOM 2203 O O . ILE A 1 271 ? 8.596 4.219 -30.767 1.00 90.06 271 ILE A O 1
ATOM 2207 N N . ASP A 1 272 ? 7.488 5.757 -29.548 1.00 84.62 272 ASP A N 1
ATOM 2208 C CA . ASP A 1 272 ? 7.182 6.686 -30.631 1.00 84.62 272 ASP A CA 1
ATOM 2209 C C . ASP A 1 272 ? 7.796 8.070 -30.369 1.00 84.62 272 ASP A C 1
ATOM 2211 O O . ASP A 1 272 ? 8.490 8.291 -29.373 1.00 84.62 272 ASP A O 1
ATOM 2215 N N . SER A 1 273 ? 7.579 8.999 -31.299 1.00 83.12 273 SER A N 1
ATOM 2216 C CA . SER A 1 273 ? 8.080 10.372 -31.218 1.00 83.12 273 SER A CA 1
ATOM 2217 C C . SER A 1 273 ? 7.344 11.259 -30.209 1.00 83.12 273 SER A C 1
ATOM 2219 O O . SER A 1 273 ? 7.808 12.368 -29.958 1.00 83.12 273 SER A O 1
ATOM 2221 N N . GLU A 1 274 ? 6.198 10.828 -29.678 1.00 86.38 274 GLU A N 1
ATOM 2222 C CA . GLU A 1 274 ? 5.385 11.617 -28.742 1.00 86.38 274 GLU A CA 1
ATOM 2223 C C . GLU A 1 274 ? 5.861 11.448 -27.296 1.00 86.38 274 GLU A C 1
ATOM 2225 O O . GLU A 1 274 ? 5.680 12.344 -26.472 1.00 86.38 274 GLU A O 1
ATOM 2230 N N . ILE A 1 275 ? 6.513 10.324 -26.990 1.00 87.44 275 ILE A N 1
ATOM 2231 C CA . ILE A 1 275 ? 7.089 10.081 -25.668 1.00 87.44 275 ILE A CA 1
ATOM 2232 C C . ILE A 1 275 ? 8.233 11.054 -25.397 1.00 87.44 275 ILE A C 1
ATOM 2234 O O . ILE A 1 275 ? 9.228 11.097 -26.126 1.00 87.44 275 ILE A O 1
ATOM 2238 N N . ASP A 1 276 ? 8.126 11.771 -24.283 1.00 89.00 276 ASP A N 1
ATOM 2239 C CA . ASP A 1 276 ? 9.190 12.626 -23.771 1.00 89.00 276 ASP A CA 1
ATOM 2240 C C . ASP A 1 276 ? 10.512 11.844 -23.648 1.00 89.00 276 ASP A C 1
ATOM 2242 O O . ASP A 1 276 ? 10.563 10.753 -23.076 1.00 89.00 276 ASP A O 1
ATOM 2246 N N . GLY A 1 277 ? 11.594 12.402 -24.197 1.00 88.44 277 GLY A N 1
ATOM 2247 C CA . GLY A 1 277 ? 12.928 11.806 -24.143 1.00 88.44 277 GLY A CA 1
ATOM 2248 C C . GLY A 1 277 ? 13.422 11.565 -22.717 1.00 88.44 277 GLY A C 1
ATOM 2249 O O . GLY A 1 277 ? 14.150 10.603 -22.492 1.00 88.44 277 GLY A O 1
ATOM 2250 N N . GLU A 1 278 ? 12.971 12.349 -21.732 1.00 89.62 278 GLU A N 1
ATOM 2251 C CA . GLU A 1 278 ? 13.304 12.102 -20.323 1.00 89.62 278 GLU A CA 1
ATOM 2252 C C . GLU A 1 278 ? 12.723 10.785 -19.781 1.00 89.62 278 GLU A C 1
ATOM 2254 O O . GLU A 1 278 ? 13.240 10.236 -18.803 1.00 89.62 278 GLU A O 1
ATOM 2259 N N . MET A 1 279 ? 11.668 10.260 -20.410 1.00 91.38 279 MET A N 1
ATOM 2260 C CA . MET A 1 279 ? 11.030 8.990 -20.046 1.00 91.38 279 MET A CA 1
ATOM 2261 C C . MET A 1 279 ? 11.679 7.789 -20.732 1.00 91.38 279 MET A C 1
ATOM 2263 O O . MET A 1 279 ? 11.385 6.646 -20.375 1.00 91.38 279 MET A O 1
ATOM 2267 N N . LEU A 1 280 ? 12.569 8.025 -21.697 1.00 94.38 280 LEU A N 1
ATOM 2268 C CA . LEU A 1 280 ? 13.282 6.961 -22.379 1.00 94.38 280 LEU A CA 1
ATOM 2269 C C . LEU A 1 280 ? 14.496 6.471 -21.585 1.00 94.38 280 LEU A C 1
ATOM 2271 O O . LEU A 1 280 ? 15.153 7.248 -20.887 1.00 94.38 280 LEU A O 1
ATOM 2275 N N . PRO A 1 281 ? 14.815 5.173 -21.693 1.00 94.81 281 PRO A N 1
ATOM 2276 C CA . PRO A 1 281 ? 15.926 4.587 -20.968 1.00 94.81 281 PRO A CA 1
ATOM 2277 C C . PRO A 1 281 ? 17.287 5.041 -21.486 1.00 94.81 281 PRO A C 1
ATOM 2279 O O . PRO A 1 281 ? 17.538 5.096 -22.689 1.00 94.81 281 PRO A O 1
ATOM 2282 N N . GLU A 1 282 ? 18.209 5.246 -20.551 1.00 91.50 282 GLU A N 1
ATOM 2283 C CA . GLU A 1 282 ? 19.630 5.427 -20.858 1.00 91.50 282 GLU A CA 1
ATOM 2284 C C . GLU A 1 282 ? 20.341 4.094 -21.138 1.00 91.50 282 GLU A C 1
ATOM 2286 O O . GLU A 1 282 ? 21.343 4.073 -21.851 1.00 91.50 282 GLU A O 1
ATOM 2291 N N . LEU A 1 283 ? 19.818 2.988 -20.594 1.00 94.00 283 LEU A N 1
ATOM 2292 C CA . LEU A 1 283 ? 20.378 1.645 -20.712 1.00 94.00 283 LEU A CA 1
ATOM 2293 C C . LEU A 1 283 ? 19.283 0.649 -21.101 1.00 94.00 283 LEU A C 1
ATOM 2295 O O . LEU A 1 283 ? 18.267 0.546 -20.425 1.00 94.00 283 LEU A O 1
ATOM 2299 N N . PHE A 1 284 ? 19.498 -0.092 -22.186 1.00 96.06 284 PHE A N 1
ATOM 2300 C CA . PHE A 1 284 ? 18.547 -1.085 -22.712 1.00 96.06 284 PHE A CA 1
ATOM 2301 C C . PHE A 1 284 ? 19.258 -2.256 -23.405 1.00 96.06 284 PHE A C 1
ATOM 2303 O O . PHE A 1 284 ? 18.772 -2.788 -24.393 1.00 96.06 284 PHE A O 1
ATOM 2310 N N . TRP A 1 285 ? 20.438 -2.635 -22.916 1.00 94.75 285 TRP A N 1
ATOM 2311 C CA . TRP A 1 285 ? 21.233 -3.766 -23.422 1.00 94.75 285 TRP A CA 1
ATOM 2312 C C . TRP A 1 285 ? 21.614 -4.759 -22.315 1.00 94.75 285 TRP A C 1
ATOM 2314 O O . TRP A 1 285 ? 22.541 -5.554 -22.462 1.00 94.75 285 TRP A O 1
ATOM 2324 N N . TRP A 1 286 ? 20.926 -4.690 -21.174 1.00 90.62 286 TRP A N 1
ATOM 2325 C CA . TRP A 1 286 ? 21.086 -5.611 -20.055 1.00 90.62 286 TRP A CA 1
ATOM 2326 C C . TRP A 1 286 ? 19.749 -5.757 -19.310 1.00 90.62 286 TRP A C 1
ATOM 2328 O O . TRP A 1 286 ? 19.137 -4.730 -19.001 1.00 90.62 286 TRP A O 1
ATOM 2338 N N . PRO A 1 287 ? 19.308 -6.984 -18.963 1.00 88.38 287 PRO A N 1
ATOM 2339 C CA . PRO A 1 287 ? 20.094 -8.226 -18.903 1.00 88.38 287 PRO A CA 1
ATOM 2340 C C . PRO A 1 287 ? 20.354 -8.917 -20.246 1.00 88.38 287 PRO A C 1
ATOM 2342 O O . PRO A 1 287 ? 21.179 -9.826 -20.305 1.00 88.38 287 PRO A O 1
ATOM 2345 N N . HIS A 1 288 ? 19.697 -8.483 -21.314 1.00 90.69 288 HIS A N 1
ATOM 2346 C CA . HIS A 1 288 ? 19.846 -9.008 -22.667 1.00 90.69 288 HIS A CA 1
ATOM 2347 C C . HIS A 1 288 ? 19.861 -7.865 -23.684 1.00 90.69 288 HIS A C 1
ATOM 2349 O O . HIS A 1 288 ? 19.269 -6.811 -23.463 1.00 90.69 288 HIS A O 1
ATOM 2355 N N . CYS A 1 289 ? 20.588 -8.058 -24.784 1.00 94.81 289 CYS A N 1
ATOM 2356 C CA . CYS A 1 289 ? 20.719 -7.050 -25.831 1.00 94.81 289 CYS A CA 1
ATOM 2357 C C . CYS A 1 289 ? 19.578 -7.188 -26.862 1.00 94.81 289 CYS A C 1
ATOM 2359 O O . CYS A 1 289 ? 19.273 -8.323 -27.242 1.00 94.81 289 CYS A O 1
ATOM 2361 N N . PRO A 1 290 ? 18.956 -6.083 -27.324 1.00 96.44 290 PRO A N 1
ATOM 2362 C CA . PRO A 1 290 ? 17.959 -6.117 -28.391 1.00 96.44 290 PRO A CA 1
ATOM 2363 C C . PRO A 1 290 ? 18.544 -6.638 -29.707 1.00 96.44 290 PRO A C 1
ATOM 2365 O O . PRO A 1 290 ? 19.741 -6.509 -29.975 1.00 96.44 290 PRO A O 1
ATOM 2368 N N . HIS A 1 291 ? 17.687 -7.151 -30.586 1.00 96.81 291 HIS A N 1
ATOM 2369 C CA . HIS A 1 291 ? 18.086 -7.564 -31.923 1.00 96.81 291 HIS A CA 1
ATOM 2370 C C . HIS A 1 291 ? 18.608 -6.376 -32.750 1.00 96.81 291 HIS A C 1
ATOM 2372 O O . HIS A 1 291 ? 18.124 -5.245 -32.651 1.00 96.81 291 HIS A O 1
ATOM 2378 N N . SER A 1 292 ? 19.568 -6.636 -33.641 1.00 95.88 292 SER A N 1
ATOM 2379 C CA . SER A 1 292 ? 20.182 -5.593 -34.480 1.00 95.88 292 SER A CA 1
ATOM 2380 C C . SER A 1 292 ? 19.169 -4.815 -35.337 1.00 95.88 292 SER A C 1
ATOM 2382 O O . SER A 1 292 ? 19.328 -3.611 -35.555 1.00 95.88 292 SER A O 1
ATOM 2384 N N . ASP A 1 293 ? 18.099 -5.475 -35.787 1.00 96.88 293 ASP A N 1
ATOM 2385 C CA . ASP A 1 293 ? 17.016 -4.824 -36.532 1.00 96.88 293 ASP A CA 1
ATOM 2386 C C . ASP A 1 293 ? 16.195 -3.881 -35.646 1.00 96.88 293 ASP A C 1
ATOM 2388 O O . ASP A 1 293 ? 15.878 -2.773 -36.077 1.00 96.88 293 ASP A O 1
ATOM 2392 N N . THR A 1 294 ? 15.932 -4.269 -34.396 1.00 97.06 294 THR A N 1
ATOM 2393 C CA . THR A 1 294 ? 15.287 -3.417 -33.388 1.00 97.06 294 THR A CA 1
ATOM 2394 C C . THR A 1 294 ? 16.129 -2.180 -33.115 1.00 97.06 294 THR A C 1
ATOM 2396 O O . THR A 1 294 ? 15.602 -1.073 -33.108 1.00 97.06 294 THR A O 1
ATOM 2399 N N . LEU A 1 295 ? 17.446 -2.331 -32.951 1.00 96.94 295 LEU A N 1
ATOM 2400 C CA . LEU A 1 295 ? 18.359 -1.202 -32.748 1.00 96.94 295 LEU A CA 1
ATOM 2401 C C . LEU A 1 295 ? 18.362 -0.240 -33.945 1.00 96.94 295 LEU A C 1
ATOM 2403 O O . LEU A 1 295 ? 18.342 0.981 -33.765 1.00 96.94 295 LEU A O 1
ATOM 2407 N N . ARG A 1 296 ? 18.340 -0.773 -35.174 1.00 96.25 296 ARG A N 1
ATOM 2408 C CA . ARG A 1 296 ? 18.261 0.038 -36.399 1.00 96.25 296 ARG A CA 1
ATOM 2409 C C . ARG A 1 296 ? 16.948 0.812 -36.478 1.00 96.25 296 ARG A C 1
ATOM 2411 O O . ARG A 1 296 ? 16.966 2.007 -36.769 1.00 96.25 296 ARG A O 1
ATOM 2418 N N . GLU A 1 297 ? 15.835 0.141 -36.199 1.00 96.38 297 GLU A N 1
ATOM 2419 C CA . GLU A 1 297 ? 14.506 0.750 -36.185 1.00 96.38 297 GLU A CA 1
ATOM 2420 C C . GLU A 1 297 ? 14.386 1.804 -35.076 1.00 96.38 297 GLU A C 1
ATOM 2422 O O . GLU A 1 297 ? 13.892 2.905 -35.315 1.00 96.38 297 GLU A O 1
ATOM 2427 N N . LEU A 1 298 ? 14.910 1.523 -33.882 1.00 95.94 298 LEU A N 1
ATOM 2428 C CA . LEU A 1 298 ? 14.927 2.456 -32.758 1.00 95.94 298 LEU A CA 1
ATOM 2429 C C . LEU A 1 298 ? 15.712 3.727 -33.096 1.00 95.94 298 LEU A C 1
ATOM 2431 O O . LEU A 1 298 ? 15.214 4.824 -32.868 1.00 95.94 298 LEU A O 1
ATOM 2435 N N . ALA A 1 299 ? 16.895 3.602 -33.705 1.00 95.44 299 ALA A N 1
ATOM 2436 C CA . ALA A 1 299 ? 17.691 4.753 -34.140 1.00 95.44 299 ALA A CA 1
ATOM 2437 C C . ALA A 1 299 ? 17.002 5.594 -35.230 1.00 95.44 299 ALA A C 1
ATOM 2439 O O . ALA A 1 299 ? 17.297 6.787 -35.367 1.00 95.44 299 ALA A O 1
ATOM 2440 N N . TRP A 1 300 ? 16.114 4.977 -36.018 1.00 93.88 300 TRP A N 1
ATOM 2441 C CA . TRP A 1 300 ? 15.297 5.666 -37.013 1.00 93.88 300 TRP A CA 1
ATOM 2442 C C . TRP A 1 300 ? 14.106 6.393 -36.370 1.00 93.88 300 TRP A C 1
ATOM 2444 O O . TRP A 1 300 ? 13.924 7.581 -36.636 1.00 93.88 300 TRP A O 1
ATOM 2454 N N . ARG A 1 301 ? 13.349 5.727 -35.483 1.00 93.00 301 ARG A N 1
ATOM 2455 C CA . ARG A 1 301 ? 12.190 6.307 -34.771 1.00 93.00 301 ARG A CA 1
ATOM 2456 C C . ARG A 1 301 ? 12.580 7.382 -33.761 1.00 93.00 301 ARG A C 1
ATOM 2458 O O . ARG A 1 301 ? 11.878 8.379 -33.624 1.00 93.00 301 ARG A O 1
ATOM 2465 N N . ARG A 1 302 ? 13.690 7.168 -33.050 1.00 93.50 302 ARG A N 1
ATOM 2466 C CA . ARG A 1 302 ? 14.207 8.010 -31.962 1.00 93.50 302 ARG A CA 1
ATOM 2467 C C . ARG A 1 302 ? 15.665 8.390 -32.213 1.00 93.50 302 ARG A C 1
ATOM 2469 O O . ARG A 1 302 ? 16.578 7.806 -31.625 1.00 93.50 302 ARG A O 1
ATOM 2476 N N . PRO A 1 303 ? 15.922 9.381 -33.091 1.00 92.25 303 PRO A N 1
ATOM 2477 C CA . PRO A 1 303 ? 17.278 9.850 -33.367 1.00 92.25 303 PRO A CA 1
ATOM 2478 C C . PRO A 1 303 ? 18.019 10.377 -32.130 1.00 92.25 303 PRO A C 1
ATOM 2480 O O . PRO A 1 303 ? 19.250 10.388 -32.121 1.00 92.25 303 PRO A O 1
ATOM 2483 N N . ASP A 1 304 ? 17.284 10.800 -31.103 1.00 92.38 304 ASP A N 1
ATOM 2484 C CA . ASP A 1 304 ? 17.782 11.214 -29.791 1.00 92.38 304 ASP A CA 1
ATOM 2485 C C . ASP A 1 304 ? 18.425 10.065 -28.992 1.00 92.38 304 ASP A C 1
ATOM 2487 O O . ASP A 1 304 ? 19.325 10.321 -28.198 1.00 92.38 304 ASP A O 1
ATOM 2491 N N . LEU A 1 305 ? 18.068 8.804 -29.273 1.00 94.50 305 LEU A N 1
ATOM 2492 C CA . LEU A 1 305 ? 18.676 7.615 -28.660 1.00 94.50 305 LEU A CA 1
ATOM 2493 C C . LEU A 1 305 ? 19.884 7.049 -29.423 1.00 94.50 305 LEU A C 1
ATOM 2495 O O . LEU A 1 305 ? 20.411 5.996 -29.059 1.00 94.50 305 LEU A O 1
ATOM 2499 N N . LYS A 1 306 ? 20.357 7.704 -30.494 1.00 94.06 306 LYS A N 1
ATOM 2500 C CA . LYS A 1 306 ? 21.450 7.166 -31.331 1.00 94.06 306 LYS A CA 1
ATOM 2501 C C . LYS A 1 306 ? 22.707 6.818 -30.540 1.00 94.06 306 LYS A C 1
ATOM 2503 O O . LYS A 1 306 ? 23.361 5.829 -30.859 1.00 94.06 306 LYS A O 1
ATOM 2508 N N . HIS A 1 307 ? 23.055 7.614 -29.530 1.00 94.88 307 HIS A N 1
ATOM 2509 C CA . HIS A 1 307 ? 24.228 7.337 -28.705 1.00 94.88 307 HIS A CA 1
ATOM 2510 C C . HIS A 1 307 ? 24.057 6.036 -27.911 1.00 94.88 307 HIS A C 1
ATOM 2512 O O . HIS A 1 307 ? 24.933 5.177 -27.945 1.00 94.88 307 HIS A O 1
ATOM 2518 N N . GLN A 1 308 ? 22.903 5.853 -27.274 1.00 96.12 308 GLN A N 1
ATOM 2519 C CA . GLN A 1 308 ? 22.551 4.659 -26.514 1.00 96.12 308 GLN A CA 1
ATOM 2520 C C . GLN A 1 308 ? 22.453 3.428 -27.422 1.00 96.12 308 GLN A C 1
ATOM 2522 O O . GLN A 1 308 ? 22.910 2.356 -27.043 1.00 96.12 308 GLN A O 1
ATOM 2527 N N . VAL A 1 309 ? 21.943 3.580 -28.650 1.00 96.88 309 VAL A N 1
ATOM 2528 C CA . VAL A 1 309 ? 21.935 2.501 -29.650 1.00 96.88 309 VAL A CA 1
ATOM 2529 C C . VAL A 1 309 ? 23.357 2.068 -30.010 1.00 96.88 309 VAL A C 1
ATOM 2531 O O . VAL A 1 309 ? 23.627 0.874 -30.076 1.00 96.88 309 VAL A O 1
ATOM 2534 N N . ILE A 1 310 ? 24.287 3.011 -30.199 1.00 95.88 310 ILE A N 1
ATOM 2535 C CA . ILE A 1 310 ? 25.699 2.681 -30.451 1.00 95.88 310 ILE A CA 1
ATOM 2536 C C . ILE A 1 310 ? 26.290 1.906 -29.266 1.00 95.88 310 ILE A C 1
ATOM 2538 O O . ILE A 1 310 ? 26.973 0.908 -29.481 1.00 95.88 310 ILE A O 1
ATOM 2542 N N . LEU A 1 311 ? 26.010 2.332 -28.030 1.00 96.31 311 LEU A N 1
ATOM 2543 C CA . LEU A 1 311 ? 26.457 1.618 -26.829 1.00 96.31 311 LEU A CA 1
ATOM 2544 C C . LEU A 1 311 ? 25.864 0.204 -26.747 1.00 96.31 311 LEU A C 1
ATOM 2546 O O . LEU A 1 311 ? 26.590 -0.730 -26.417 1.00 96.31 311 LEU A O 1
ATOM 2550 N N . ALA A 1 312 ? 24.588 0.034 -27.103 1.00 96.56 312 ALA A N 1
ATOM 2551 C CA . ALA A 1 312 ? 23.937 -1.271 -27.168 1.00 96.56 312 ALA A CA 1
ATOM 2552 C C . ALA A 1 312 ? 24.596 -2.192 -28.207 1.00 96.56 312 ALA A C 1
ATOM 2554 O O . ALA A 1 312 ? 24.864 -3.349 -27.897 1.00 96.56 312 ALA A O 1
ATOM 2555 N N . CYS A 1 313 ? 24.923 -1.678 -29.401 1.00 95.25 313 CYS A N 1
ATOM 2556 C CA . CYS A 1 313 ? 25.658 -2.440 -30.415 1.00 95.25 313 CYS A CA 1
ATOM 2557 C C . CYS A 1 313 ? 27.024 -2.903 -29.889 1.00 95.25 313 CYS A C 1
ATOM 2559 O O . CYS A 1 313 ? 27.351 -4.073 -30.014 1.00 95.25 313 CYS A O 1
ATOM 2561 N N . ILE A 1 314 ? 27.787 -2.007 -29.247 1.00 95.00 314 ILE A N 1
ATOM 2562 C CA . ILE A 1 314 ? 29.102 -2.341 -28.669 1.00 95.00 314 ILE A CA 1
ATOM 2563 C C . ILE A 1 314 ? 28.978 -3.410 -27.576 1.00 95.00 314 ILE A C 1
ATOM 2565 O O . ILE A 1 314 ? 29.861 -4.247 -27.442 1.00 95.00 314 ILE A O 1
ATOM 2569 N N . ALA A 1 315 ? 27.918 -3.364 -26.768 1.00 92.06 315 ALA A N 1
ATOM 2570 C CA . ALA A 1 315 ? 27.700 -4.325 -25.690 1.00 92.06 315 ALA A CA 1
ATOM 2571 C C . ALA A 1 315 ? 27.163 -5.687 -26.172 1.00 92.06 315 ALA A C 1
ATOM 2573 O O . ALA A 1 315 ? 27.245 -6.658 -25.422 1.00 92.06 315 ALA A O 1
ATOM 2574 N N . GLY A 1 316 ? 26.558 -5.739 -27.363 1.00 84.44 316 GLY A N 1
ATOM 2575 C CA . GLY A 1 316 ? 25.991 -6.951 -27.959 1.00 84.44 316 GLY A CA 1
ATOM 2576 C C . GLY A 1 316 ? 26.958 -7.761 -28.831 1.00 84.44 316 GLY A C 1
ATOM 2577 O O . GLY A 1 316 ? 26.637 -8.912 -29.128 1.00 84.44 316 GLY A O 1
ATOM 2578 N N . ASP A 1 317 ? 28.091 -7.169 -29.225 1.00 71.75 317 ASP A N 1
ATOM 2579 C CA . ASP A 1 317 ? 29.213 -7.822 -29.927 1.00 71.75 317 ASP A CA 1
ATOM 2580 C C . ASP A 1 317 ? 30.137 -8.585 -28.954 1.00 71.75 317 ASP A C 1
ATOM 2582 O O . ASP A 1 317 ? 30.594 -9.696 -29.321 1.00 71.75 317 ASP A O 1
#

Mean predicted aligned error: 7.57 Å

InterPro domains:
  IPR059552 YKP1, C-terminal domain [PF28449] (19-119)

Radius of gyration: 24.28 Å; Cα contacts (8 Å, |Δi|>4): 434; chains: 1; bounding box: 52×46×68 Å